Protein AF-A0A0M3J756-F1 (afdb_monomer_lite)

Sequence (234 aa):
MSAGSSSTLSCSVQGVFSEAFQLAEAEQKMNVYAEAIDDEGTVEQFSQLAEFYSSIKNYSSAGKYHYRAKHYRKALDLLLLNGEDSEAIKTAIECVAEARDADLCKQLTDFLMGETDGIPKKNLANSFKFQDAKYLFRFYVAMQMNQEAAKTAIIIAREEQNRGSYRMAHHLLFEMHQELVHKQIKVPYEMQNNLMLLHSYLIVKVINLIHSHNHRSFLIRSLHKQIQILLKQF

InterPro domains:
  IPR040379 WD repeat-containing protein 19/dyf-2 [PTHR14920] (14-217)

Organism: Anisakis simplex (NCBI:txid6269)

pLDDT: mean 78.22, std 15.59, range [35.0, 92.69]

Foldseek 3Di:
DDDPPPPVVVVVVVVVLVVVCVVCVVVVNVVVVCVVCPLVDDLVSLQVQLVVCVVVVVLLSNLLSCLSNLVLVSSLVSLCVVVVDPSSLVSNLVSCLVVVDPVSLVVNVCSLCQVPDVDRVVVVPDPNPLSSLVSQLVSCVSNLVQVSNLVSLLVSLVVCVVVVNLVVSLVSLVVSVVSCVVSVRDHDPVSLVSNLVSVVVVLVVVLVVDPDPVVNVVSVVVNVVVVVVSVVVD

Structure (mmCIF, N/CA/C/O backbone):
data_AF-A0A0M3J756-F1
#
_entry.id   AF-A0A0M3J756-F1
#
loop_
_atom_site.group_PDB
_atom_site.id
_atom_site.type_symbol
_atom_site.label_atom_id
_atom_site.label_alt_id
_atom_site.label_comp_id
_atom_site.label_asym_id
_atom_site.label_entity_id
_atom_site.label_seq_id
_atom_site.pdbx_PDB_ins_code
_atom_site.Cartn_x
_atom_site.Cartn_y
_atom_site.Cartn_z
_atom_site.occupancy
_atom_site.B_iso_or_equiv
_atom_site.auth_seq_id
_atom_site.auth_comp_id
_atom_site.auth_asym_id
_atom_site.auth_atom_id
_atom_site.pdbx_PDB_model_num
ATOM 1 N N . MET A 1 1 ? -20.950 -26.236 41.228 1.00 42.28 1 MET A N 1
ATOM 2 C CA . MET A 1 1 ? -20.941 -24.808 41.612 1.00 42.28 1 MET A CA 1
ATOM 3 C C . MET A 1 1 ? -19.569 -24.230 41.291 1.00 42.28 1 MET A C 1
ATOM 5 O O . MET A 1 1 ? -18.660 -24.494 42.056 1.00 42.28 1 MET A O 1
ATOM 9 N N . SER A 1 2 ? -19.411 -23.530 40.162 1.00 43.09 2 SER A N 1
ATOM 10 C CA . SER A 1 2 ? -18.450 -22.419 39.957 1.00 43.09 2 SER A CA 1
ATOM 11 C C . SER A 1 2 ? -18.444 -22.012 38.474 1.00 43.09 2 SER A C 1
ATOM 13 O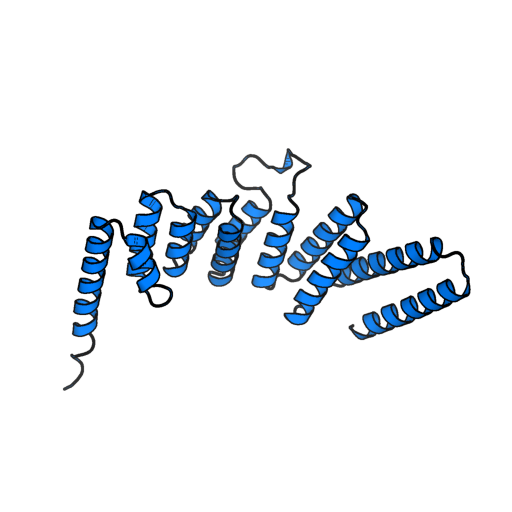 O . SER A 1 2 ? -17.565 -22.386 37.704 1.00 43.09 2 SER A O 1
ATOM 15 N N . ALA A 1 3 ? -19.466 -21.275 38.054 1.00 41.69 3 ALA A N 1
ATOM 16 C CA . ALA A 1 3 ? -19.504 -20.601 36.756 1.00 41.69 3 ALA A CA 1
ATOM 17 C C . ALA A 1 3 ? -20.274 -19.289 36.950 1.00 41.69 3 ALA A C 1
ATOM 19 O O . ALA A 1 3 ? -21.440 -19.186 36.592 1.00 41.69 3 ALA A O 1
ATOM 20 N N . GLY A 1 4 ? -19.668 -18.335 37.663 1.00 42.12 4 GLY A N 1
ATOM 21 C CA . GLY A 1 4 ? -20.353 -17.094 38.049 1.00 42.12 4 GLY A CA 1
ATOM 22 C C . GLY A 1 4 ? -19.458 -15.882 38.315 1.00 42.12 4 GLY A C 1
ATOM 23 O O . GLY A 1 4 ? -19.978 -14.839 38.683 1.00 42.12 4 GLY A O 1
ATOM 24 N N . SER A 1 5 ? -18.136 -15.984 38.141 1.00 44.94 5 SER A N 1
ATOM 25 C CA . SER A 1 5 ? -17.189 -14.904 38.470 1.00 44.94 5 SER A CA 1
ATOM 26 C C . SER A 1 5 ? -16.587 -14.180 37.258 1.00 44.94 5 SER A C 1
ATOM 28 O O . SER A 1 5 ? -15.992 -13.123 37.430 1.00 44.94 5 SER A O 1
ATOM 30 N N . SER A 1 6 ? -16.744 -14.696 36.035 1.00 44.91 6 SER A N 1
ATOM 31 C CA . SER A 1 6 ? -16.135 -14.089 34.837 1.00 44.91 6 SER A CA 1
ATOM 32 C C . SER A 1 6 ? -17.015 -13.032 34.158 1.00 44.91 6 SER A C 1
ATOM 34 O O . SER A 1 6 ? -16.495 -12.138 33.501 1.00 44.91 6 SER A O 1
ATOM 36 N N . SER A 1 7 ? -18.338 -13.089 34.324 1.00 44.94 7 SER A N 1
ATOM 37 C CA . SER A 1 7 ? -19.273 -12.156 33.678 1.00 44.94 7 SER A CA 1
ATOM 38 C C . SER A 1 7 ? -19.408 -10.821 34.420 1.00 44.94 7 SER A C 1
ATOM 40 O O . SER A 1 7 ? -19.564 -9.783 33.781 1.00 44.94 7 SER A O 1
ATOM 42 N N . THR A 1 8 ? -19.280 -10.807 35.748 1.00 43.47 8 THR A N 1
ATOM 43 C CA . THR A 1 8 ? -19.432 -9.589 36.567 1.00 43.47 8 THR A CA 1
ATOM 44 C C . THR A 1 8 ? -18.240 -8.635 36.470 1.00 43.47 8 THR A C 1
ATOM 46 O O . THR A 1 8 ? -18.436 -7.427 36.531 1.00 43.47 8 THR A O 1
ATOM 49 N N . LEU A 1 9 ? -17.023 -9.144 36.244 1.00 43.88 9 LEU A N 1
ATOM 50 C CA . LEU A 1 9 ? -15.826 -8.312 36.049 1.00 43.88 9 LEU A CA 1
ATOM 51 C C . LEU A 1 9 ? -15.848 -7.541 34.719 1.00 43.88 9 LEU A C 1
ATOM 53 O O . LEU A 1 9 ? -15.378 -6.409 34.671 1.00 43.88 9 LEU A O 1
ATOM 57 N N . SER A 1 10 ? -16.435 -8.110 33.660 1.00 47.69 10 SER A N 1
ATOM 58 C CA . SER A 1 10 ? -16.510 -7.447 32.347 1.00 47.69 10 SER A CA 1
ATOM 59 C C . SER A 1 10 ? -17.385 -6.183 32.358 1.00 47.69 10 SER A C 1
ATOM 61 O O . SER A 1 10 ? -17.015 -5.175 31.762 1.00 47.69 10 SER A O 1
ATOM 63 N N . CYS A 1 11 ? -18.487 -6.201 33.116 1.00 47.09 11 CYS A N 1
ATOM 64 C CA . CYS A 1 11 ? -19.433 -5.086 33.204 1.00 47.09 11 CYS A CA 1
ATOM 65 C C . CYS A 1 11 ? -18.864 -3.904 34.013 1.00 47.09 11 CYS A C 1
ATOM 67 O O . CYS A 1 11 ? -19.004 -2.749 33.614 1.00 47.09 11 CYS A O 1
ATOM 69 N N . SER A 1 12 ? -18.146 -4.180 35.110 1.00 50.66 12 SER A N 1
ATOM 70 C CA . SER A 1 12 ? -17.495 -3.137 35.920 1.00 50.66 12 SER A CA 1
ATOM 71 C C . SER A 1 12 ? -16.393 -2.414 35.147 1.00 50.66 12 SER A C 1
ATOM 73 O O . SER A 1 12 ? -16.225 -1.207 35.277 1.00 50.66 12 SER A O 1
ATOM 75 N N . VAL A 1 13 ? -15.647 -3.153 34.327 1.00 56.91 13 VAL A N 1
ATOM 76 C CA . VAL A 1 13 ? -14.524 -2.623 33.552 1.00 56.91 13 VAL A CA 1
ATOM 77 C C . VAL A 1 13 ? -15.014 -1.771 32.369 1.00 56.91 13 VAL A C 1
ATOM 79 O O . VAL A 1 13 ? -14.474 -0.692 32.143 1.00 56.91 13 VAL A O 1
ATOM 82 N N . GLN A 1 14 ? -16.096 -2.167 31.684 1.00 54.25 14 GLN A N 1
ATOM 83 C CA . GLN A 1 14 ? -16.723 -1.347 30.631 1.00 54.25 14 GLN A CA 1
ATOM 84 C C . GLN A 1 14 ? -17.225 0.015 31.148 1.00 54.25 14 GLN A C 1
ATOM 86 O O . GLN A 1 14 ? -17.052 1.029 30.472 1.00 54.25 14 GLN A O 1
ATOM 91 N N . GLY A 1 15 ? -17.790 0.062 32.361 1.00 60.72 15 GLY A N 1
ATOM 92 C CA . GLY A 1 15 ? -18.245 1.312 32.982 1.00 60.72 15 GLY A CA 1
ATOM 93 C C . GLY A 1 15 ? -17.108 2.300 33.270 1.00 60.72 15 GLY A C 1
ATOM 94 O O . GLY A 1 15 ? -17.222 3.479 32.941 1.00 60.72 15 GLY A O 1
ATOM 95 N N . VAL A 1 16 ? -15.980 1.811 33.800 1.00 65.62 16 VAL A N 1
ATOM 96 C CA . VAL A 1 16 ? -14.801 2.641 34.124 1.00 65.62 16 VAL A CA 1
ATOM 97 C C . VAL A 1 16 ? -14.198 3.274 32.868 1.00 65.62 16 VAL A C 1
ATOM 99 O O . VAL A 1 16 ? -13.752 4.420 32.892 1.00 65.62 16 VAL A O 1
ATOM 102 N N . PHE A 1 17 ? -14.215 2.561 31.742 1.00 69.38 17 PHE A N 1
ATOM 103 C CA . PHE A 1 17 ? -13.692 3.091 30.486 1.00 69.38 17 PHE A CA 1
ATOM 104 C C . PHE A 1 17 ? -14.561 4.187 29.875 1.00 69.38 17 PHE A C 1
ATOM 106 O O . PHE A 1 17 ? -14.017 5.145 29.325 1.00 69.38 17 PHE A O 1
ATOM 113 N N . SER A 1 18 ? -15.885 4.069 30.004 1.00 71.81 18 SER A N 1
ATOM 114 C CA . SER A 1 18 ? -16.812 5.120 29.578 1.00 71.81 18 SER A CA 1
ATOM 115 C C . SER A 1 18 ? -16.670 6.381 30.436 1.00 71.81 18 SER A C 1
ATOM 117 O O . SER A 1 18 ? -16.792 7.488 29.917 1.00 71.81 18 SER A O 1
ATOM 119 N N . GLU A 1 19 ? -16.395 6.231 31.733 1.00 77.81 19 GLU A N 1
ATOM 120 C CA . GLU A 1 19 ? -16.151 7.355 32.645 1.00 77.81 19 GLU A CA 1
ATOM 121 C C . GLU A 1 19 ? -14.804 8.038 32.351 1.00 77.81 19 GLU A C 1
ATOM 123 O O . GLU A 1 19 ? -14.726 9.264 32.276 1.00 77.81 19 GLU A O 1
ATOM 128 N N . ALA A 1 20 ? -13.757 7.252 32.074 1.00 79.38 20 ALA A N 1
ATOM 129 C CA . ALA A 1 20 ? -12.451 7.767 31.665 1.00 79.38 20 ALA A CA 1
ATOM 130 C C . ALA A 1 20 ? -12.509 8.550 30.340 1.00 79.38 20 ALA A C 1
ATOM 132 O O . ALA A 1 20 ? -11.843 9.578 30.210 1.00 79.38 20 ALA A O 1
ATOM 133 N N . PHE A 1 21 ? -13.332 8.109 29.382 1.00 82.06 21 PHE A N 1
ATOM 134 C CA . PHE A 1 21 ? -13.566 8.835 28.131 1.00 82.06 21 PHE A CA 1
ATOM 135 C C . PHE A 1 21 ? -14.235 10.196 28.378 1.00 82.06 21 PHE A C 1
ATOM 137 O O . PHE A 1 21 ? -13.741 11.218 27.906 1.00 82.06 21 PHE A O 1
ATOM 144 N N . GLN A 1 22 ? -15.319 10.229 29.163 1.00 83.06 22 GLN A N 1
ATOM 145 C CA . GLN A 1 22 ? -16.033 11.472 29.490 1.00 83.06 22 GLN A CA 1
ATOM 146 C C . GLN A 1 22 ? -15.135 12.468 30.230 1.00 83.06 22 GLN A C 1
ATOM 148 O O . GLN A 1 22 ? -15.163 13.667 29.949 1.00 83.06 22 GLN A O 1
ATOM 153 N N . LEU A 1 23 ? -14.299 11.972 31.146 1.00 84.38 23 LEU A N 1
ATOM 154 C CA . LEU A 1 23 ? -13.323 12.797 31.849 1.00 84.38 23 LEU A CA 1
ATOM 155 C C . LEU A 1 23 ? -12.272 13.372 30.886 1.00 84.38 23 LEU A C 1
ATOM 157 O O . LEU A 1 23 ? -11.948 14.556 30.964 1.00 84.38 23 LEU A O 1
ATOM 161 N N . ALA A 1 24 ? -11.759 12.560 29.958 1.00 84.25 24 ALA A N 1
ATOM 162 C CA . ALA A 1 24 ? -10.791 13.005 28.957 1.00 84.25 24 ALA A CA 1
ATOM 163 C C . ALA A 1 24 ? -11.385 14.019 27.966 1.00 84.25 24 ALA A C 1
ATOM 165 O O . ALA A 1 24 ? -10.684 14.946 27.551 1.00 84.25 24 ALA A O 1
ATOM 166 N N . GLU A 1 25 ? -12.661 13.869 27.607 1.00 84.50 25 GLU A N 1
ATOM 167 C CA . GLU A 1 25 ? -13.404 14.819 26.777 1.00 84.50 25 GLU A CA 1
ATOM 168 C C . GLU A 1 25 ? -13.597 16.160 27.496 1.00 84.50 25 GLU A C 1
ATOM 170 O O . GLU A 1 25 ? -13.255 17.206 26.940 1.00 84.50 25 GLU A O 1
ATOM 175 N N . ALA A 1 26 ? -14.057 16.134 28.752 1.00 84.12 26 ALA A N 1
ATOM 176 C CA . ALA A 1 26 ? -14.249 17.332 29.570 1.00 84.12 26 ALA A CA 1
ATOM 177 C C . ALA A 1 26 ? -12.943 18.120 29.779 1.00 84.12 26 ALA A C 1
ATOM 179 O O . ALA A 1 26 ? -12.936 19.349 29.734 1.00 84.12 26 ALA A O 1
ATOM 180 N N . GLU A 1 27 ? -11.828 17.411 29.955 1.00 86.00 27 GLU A N 1
ATOM 181 C CA . GLU A 1 27 ? -10.497 17.992 30.154 1.00 86.00 27 GLU A CA 1
ATOM 182 C C . GLU A 1 27 ? -9.768 18.341 28.842 1.00 86.00 27 GLU A C 1
ATOM 184 O O . GLU A 1 27 ? -8.641 18.836 28.887 1.00 86.00 27 GLU A O 1
ATOM 189 N N . GLN A 1 28 ? -10.364 18.063 27.673 1.00 81.06 28 GLN A N 1
ATOM 190 C CA . GLN A 1 28 ? -9.735 18.194 26.347 1.00 81.06 28 GLN A CA 1
ATOM 191 C C . GLN A 1 28 ? -8.409 17.418 26.197 1.00 81.06 28 GLN A C 1
ATOM 193 O O . GLN A 1 28 ? -7.543 17.769 25.393 1.00 81.06 28 GLN A O 1
ATOM 198 N N . LYS A 1 29 ? -8.245 16.322 26.945 1.00 85.50 29 LYS A N 1
ATOM 199 C CA . LYS A 1 29 ? -7.040 15.471 26.969 1.00 85.50 29 LYS A CA 1
ATOM 200 C C . LYS A 1 29 ? -7.247 14.150 26.228 1.00 85.50 29 LYS A C 1
ATOM 202 O O . LYS A 1 29 ? -6.626 13.144 26.562 1.00 85.50 29 LYS A O 1
ATOM 207 N N . MET A 1 30 ? -8.076 14.150 25.182 1.00 84.38 30 MET A N 1
ATOM 208 C CA . MET A 1 30 ? -8.390 12.929 24.432 1.00 84.38 30 MET A CA 1
ATOM 209 C C . MET A 1 30 ? -7.155 12.273 23.797 1.00 84.38 30 MET A C 1
ATOM 211 O O . MET A 1 30 ? -7.092 11.056 23.690 1.00 84.38 30 MET A O 1
ATOM 215 N N . ASN A 1 31 ? -6.129 13.054 23.448 1.00 82.50 31 ASN A N 1
ATOM 216 C CA . ASN A 1 31 ? -4.873 12.502 22.931 1.00 82.50 31 ASN A CA 1
ATOM 217 C C . ASN A 1 31 ? -4.145 11.627 23.967 1.00 82.50 31 ASN A C 1
ATOM 219 O O . ASN A 1 31 ? -3.594 10.598 23.601 1.00 82.50 31 ASN A O 1
ATOM 223 N N . VAL A 1 32 ? -4.186 12.003 25.251 1.00 84.69 32 VAL A N 1
ATOM 224 C CA . VAL A 1 32 ? -3.578 11.221 26.344 1.00 84.69 32 VAL A CA 1
ATOM 225 C C . VAL A 1 32 ? -4.370 9.939 26.580 1.00 84.69 32 VAL A C 1
ATOM 227 O O . VAL A 1 32 ? -3.793 8.888 26.824 1.00 84.69 32 VAL A O 1
ATOM 230 N N . TYR A 1 33 ? -5.698 10.012 26.472 1.00 84.31 33 TYR A N 1
ATOM 231 C CA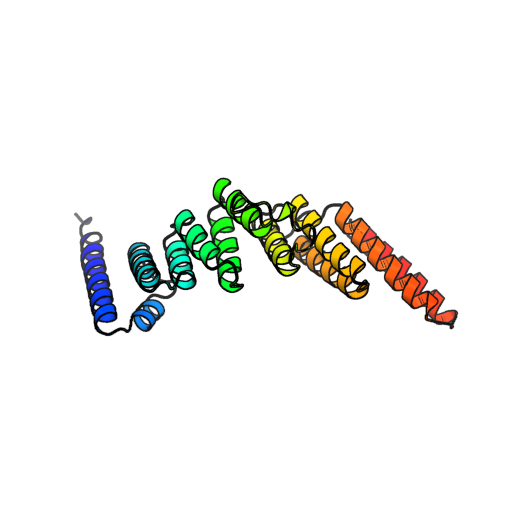 . TYR A 1 33 ? -6.559 8.834 26.557 1.00 84.31 33 TYR A CA 1
ATOM 232 C C . TYR A 1 33 ? -6.305 7.861 25.397 1.00 84.31 33 TYR A C 1
ATOM 234 O O . TYR A 1 33 ? -6.150 6.664 25.616 1.00 84.31 33 TYR A O 1
ATOM 242 N N . ALA A 1 34 ? -6.188 8.380 24.176 1.00 84.88 34 ALA A N 1
ATOM 243 C CA . ALA A 1 34 ? -5.828 7.600 23.001 1.00 84.88 34 ALA A CA 1
ATOM 244 C C . ALA A 1 34 ? -4.448 6.927 23.131 1.00 84.88 34 ALA A C 1
ATOM 246 O O . ALA A 1 34 ? -4.312 5.757 22.786 1.00 84.88 34 ALA A O 1
ATOM 247 N N . GLU A 1 35 ? -3.449 7.637 23.661 1.00 84.56 35 GLU A N 1
ATOM 248 C CA . GLU A 1 35 ? -2.110 7.092 23.929 1.00 84.56 35 GLU A CA 1
ATOM 249 C C . GLU A 1 35 ? -2.117 6.051 25.059 1.00 84.56 35 GLU A C 1
ATOM 251 O O . GLU A 1 35 ? -1.380 5.077 24.997 1.00 84.56 35 GLU A O 1
ATOM 256 N N . ALA A 1 36 ? -2.970 6.215 26.073 1.00 84.62 36 ALA A N 1
ATOM 257 C CA . ALA A 1 36 ? -3.105 5.241 27.154 1.00 84.62 36 ALA A CA 1
ATOM 258 C C . ALA A 1 36 ? -3.770 3.932 26.699 1.00 84.62 36 ALA A C 1
ATOM 260 O O . ALA A 1 36 ? -3.508 2.879 27.276 1.00 84.62 36 ALA A O 1
ATOM 261 N N . ILE A 1 37 ? -4.648 4.005 25.697 1.00 83.19 37 ILE A N 1
ATOM 262 C CA . ILE A 1 37 ? -5.289 2.836 25.090 1.00 83.19 37 ILE A CA 1
ATOM 263 C C . ILE A 1 37 ? -4.342 2.130 24.114 1.00 83.19 37 ILE A C 1
ATOM 265 O O . ILE A 1 37 ? -4.311 0.900 24.080 1.00 83.19 37 ILE A O 1
ATOM 269 N N . ASP A 1 38 ? -3.614 2.911 23.313 1.00 80.38 38 ASP A N 1
ATOM 270 C CA . ASP A 1 38 ? -2.695 2.459 22.265 1.00 80.38 38 ASP A CA 1
ATOM 271 C C . ASP A 1 38 ? -3.241 1.258 21.456 1.00 80.38 38 ASP A C 1
ATOM 273 O O . ASP A 1 38 ? -4.305 1.355 20.831 1.00 80.38 38 ASP A O 1
ATOM 277 N N . ASP A 1 39 ? -2.545 0.117 21.482 1.00 75.25 39 ASP A N 1
ATOM 278 C CA . ASP A 1 39 ? -2.916 -1.117 20.781 1.00 75.25 39 ASP A CA 1
ATOM 279 C C . ASP A 1 39 ? -3.743 -2.102 21.645 1.00 75.25 39 ASP A C 1
ATOM 281 O O . ASP A 1 39 ? -4.247 -3.094 21.116 1.00 75.25 39 ASP A O 1
ATOM 285 N N . GLU A 1 40 ? -3.934 -1.843 22.946 1.00 79.56 40 GLU A N 1
ATOM 286 C CA . GLU A 1 40 ? -4.617 -2.756 23.891 1.00 79.56 40 GLU A CA 1
ATOM 287 C C . GLU A 1 40 ? -6.112 -2.445 24.100 1.00 79.56 40 GLU A C 1
ATOM 289 O O . GLU A 1 40 ? -6.800 -3.102 24.887 1.00 79.56 40 GLU A O 1
ATOM 294 N N . GLY A 1 41 ? -6.639 -1.455 23.380 1.00 79.38 41 GLY A N 1
ATOM 295 C CA . GLY A 1 41 ? -8.031 -1.028 23.484 1.00 79.38 41 GLY A CA 1
ATOM 296 C C . GLY A 1 41 ? -9.083 -2.056 23.084 1.00 79.38 41 GLY A C 1
ATOM 297 O O . GLY A 1 41 ? -8.869 -2.957 22.269 1.00 79.38 41 GLY A O 1
ATOM 298 N N . THR A 1 42 ? -10.291 -1.871 23.615 1.00 86.31 42 THR A N 1
ATOM 299 C CA . THR A 1 42 ? -11.479 -2.602 23.172 1.00 86.31 42 THR A CA 1
ATOM 300 C C . THR A 1 42 ? -12.056 -1.994 21.892 1.00 86.31 42 THR A C 1
ATOM 302 O O . THR A 1 42 ? -11.917 -0.805 21.603 1.00 86.31 42 THR A O 1
ATOM 305 N N . VAL A 1 43 ? -12.782 -2.810 21.124 1.00 87.75 43 VAL A N 1
ATOM 306 C CA . VAL A 1 43 ? -13.472 -2.373 19.893 1.00 87.75 43 VAL A CA 1
ATOM 307 C C . VAL A 1 43 ? -14.432 -1.202 20.155 1.00 87.75 43 VAL A C 1
ATOM 309 O O . VAL A 1 43 ? -14.572 -0.305 19.320 1.00 87.75 43 VAL A O 1
ATOM 312 N N . GLU A 1 44 ? -15.075 -1.189 21.323 1.00 86.31 44 GLU A N 1
ATOM 313 C CA . GLU A 1 44 ? -15.996 -0.131 21.748 1.00 86.31 44 GLU A CA 1
ATOM 314 C C . GLU A 1 44 ? -15.252 1.183 22.019 1.00 86.31 44 GLU A C 1
ATOM 316 O O . GLU A 1 44 ? -15.660 2.225 21.508 1.00 86.31 44 GLU A O 1
ATOM 321 N N . GLN A 1 45 ? -14.120 1.134 22.730 1.00 86.69 45 GLN A N 1
ATOM 322 C CA . GLN A 1 45 ? -13.274 2.307 22.982 1.00 86.69 45 GLN A CA 1
ATOM 323 C C . GLN A 1 45 ? -12.741 2.912 21.683 1.00 86.69 45 GLN A C 1
ATOM 325 O O . GLN A 1 45 ? -12.802 4.125 21.483 1.00 86.69 45 GLN A O 1
ATOM 330 N N . PHE A 1 46 ? -12.265 2.069 20.763 1.00 89.81 46 PHE A N 1
ATOM 331 C CA . PHE A 1 46 ? -11.819 2.532 19.453 1.00 89.81 46 PHE A CA 1
ATOM 332 C C . PHE A 1 46 ? -12.959 3.155 18.646 1.00 89.81 46 PHE A C 1
ATOM 334 O O . PHE A 1 46 ? -12.744 4.147 17.955 1.00 89.81 46 PHE A O 1
ATOM 341 N N . SER A 1 47 ? -14.179 2.626 18.758 1.00 89.38 47 SER A N 1
ATOM 342 C CA . SER A 1 47 ? -15.345 3.212 18.090 1.00 89.38 47 SER A CA 1
ATOM 343 C C . SER A 1 47 ? -15.696 4.590 18.662 1.00 89.38 47 SER A C 1
ATOM 345 O O . SER A 1 47 ? -15.916 5.517 17.887 1.00 89.38 47 SER A O 1
ATOM 347 N N . GLN A 1 48 ? -15.661 4.757 19.989 1.00 88.62 48 GLN A N 1
ATOM 348 C CA . GLN A 1 48 ? -15.889 6.052 20.648 1.00 88.62 48 GLN A CA 1
ATOM 349 C C . GLN A 1 48 ? -14.824 7.088 20.265 1.00 88.62 48 GLN A C 1
ATOM 351 O O . GLN A 1 48 ? -15.149 8.221 19.906 1.00 88.62 48 GLN A O 1
ATOM 356 N N . LEU A 1 49 ? -13.547 6.689 20.265 1.00 89.06 49 LEU A N 1
ATOM 357 C CA . LEU A 1 49 ? -12.445 7.531 19.794 1.00 89.06 49 LEU A CA 1
ATOM 358 C C . LEU A 1 49 ? -12.629 7.943 18.332 1.00 89.06 49 LEU A C 1
ATOM 360 O O . LEU A 1 49 ? -12.413 9.102 17.980 1.00 89.06 49 LEU A O 1
ATOM 364 N N . ALA A 1 50 ? -13.043 7.010 17.477 1.00 89.81 50 ALA A N 1
ATOM 365 C CA . ALA A 1 50 ? -13.257 7.291 16.067 1.00 89.81 50 ALA A CA 1
ATOM 366 C C . ALA A 1 50 ? -14.390 8.308 15.842 1.00 89.81 50 ALA A C 1
ATOM 368 O O . ALA A 1 50 ? -14.218 9.252 15.069 1.00 89.81 50 ALA A O 1
ATOM 369 N N . GLU A 1 51 ? -15.508 8.173 16.562 1.00 90.06 51 GLU A N 1
ATOM 370 C CA . GLU A 1 51 ? -16.628 9.122 16.518 1.00 90.06 51 GLU A CA 1
ATOM 371 C C . GLU A 1 51 ? -16.222 10.515 17.018 1.00 90.06 51 GLU A C 1
ATOM 373 O O . GLU A 1 51 ? -16.551 11.523 16.385 1.00 90.06 51 GLU A O 1
ATOM 378 N N . PHE A 1 52 ? -15.429 10.583 18.088 1.00 90.00 52 PHE A N 1
ATOM 379 C CA . PHE A 1 52 ? -14.877 11.839 18.594 1.00 90.00 52 PHE A CA 1
ATOM 380 C C . PHE A 1 52 ? -13.955 12.524 17.579 1.00 90.00 52 PHE A C 1
ATOM 382 O O . PHE A 1 52 ? -14.139 13.697 17.258 1.00 90.00 52 PHE A O 1
ATOM 389 N N . TYR A 1 53 ? -12.983 11.807 17.007 1.00 89.12 53 TYR A N 1
ATOM 390 C CA . TYR A 1 53 ? -12.103 12.402 15.997 1.00 89.12 53 TYR A CA 1
ATOM 391 C C . TYR A 1 53 ? -12.867 12.788 14.723 1.00 89.12 53 TYR A C 1
ATOM 393 O O . TYR A 1 53 ? -12.520 13.785 14.083 1.00 89.12 53 TYR A O 1
ATOM 401 N N . SER A 1 54 ? -13.945 12.071 14.393 1.00 88.25 54 SER A N 1
ATOM 402 C CA . SER A 1 54 ? -14.849 12.447 13.306 1.00 88.25 54 SER A CA 1
ATOM 403 C C . SER A 1 54 ? -15.598 13.753 13.599 1.00 88.25 54 SER A C 1
ATOM 405 O O . SER A 1 54 ? -15.780 14.552 12.680 1.00 88.25 54 SER A O 1
ATOM 407 N N . SER A 1 55 ? -16.006 14.017 14.848 1.00 88.44 55 SER A N 1
ATOM 408 C CA . SER A 1 55 ? -16.705 15.260 15.223 1.00 88.44 55 SER A CA 1
ATOM 409 C C . SER A 1 55 ? -15.797 16.494 15.113 1.00 88.44 55 SER A C 1
ATOM 411 O O . SER A 1 55 ? -16.231 17.561 14.677 1.00 88.44 55 SER A O 1
ATOM 413 N N . ILE A 1 56 ? -14.502 16.316 15.391 1.00 88.12 56 ILE A N 1
ATOM 414 C CA . ILE A 1 56 ? -13.457 17.347 15.268 1.00 88.12 56 ILE A CA 1
ATOM 415 C C . ILE A 1 56 ? -12.956 17.482 13.814 1.00 88.12 56 ILE A C 1
ATOM 417 O O . ILE A 1 56 ? -12.119 18.330 13.511 1.00 88.12 56 ILE A O 1
ATOM 421 N N . LYS A 1 57 ? -13.504 16.691 12.877 1.00 85.81 57 LYS A N 1
ATOM 422 C CA . LYS A 1 57 ? -13.101 16.629 11.458 1.00 85.81 57 LYS A CA 1
ATOM 423 C C . LYS A 1 57 ? -11.650 16.187 11.247 1.00 85.81 57 LYS A C 1
ATOM 425 O O . LYS A 1 57 ? -11.038 16.506 10.229 1.00 85.81 57 LYS A O 1
ATOM 430 N N . ASN A 1 58 ? -11.095 15.430 12.189 1.00 87.62 58 ASN A N 1
ATOM 431 C CA . ASN A 1 58 ? -9.811 14.767 12.009 1.00 87.62 58 ASN A CA 1
ATOM 432 C C . ASN A 1 58 ? -10.034 13.378 11.389 1.00 87.62 58 ASN A C 1
ATOM 434 O O . ASN A 1 58 ? -10.057 12.361 12.086 1.00 87.62 58 ASN A O 1
ATOM 438 N N . TYR A 1 59 ? -10.222 13.346 10.067 1.00 87.88 59 TYR A N 1
ATOM 439 C CA . TYR A 1 59 ? -10.582 12.117 9.353 1.00 87.88 59 TYR A CA 1
ATOM 440 C C . TYR A 1 59 ? -9.457 11.071 9.323 1.00 87.88 59 TYR A C 1
ATOM 442 O O . TYR A 1 59 ? -9.753 9.879 9.371 1.00 87.88 59 TYR A O 1
ATOM 450 N N . SER A 1 60 ? -8.182 11.483 9.339 1.00 86.50 60 SER A N 1
ATOM 451 C CA . SER A 1 60 ? -7.042 10.551 9.379 1.00 86.50 60 SER A CA 1
ATOM 452 C C . SER A 1 60 ? -7.042 9.735 10.676 1.00 86.50 60 SER A C 1
ATOM 454 O O . SER A 1 60 ? -6.994 8.503 10.641 1.00 86.50 60 SER A O 1
ATOM 456 N N . SER A 1 61 ? -7.173 10.405 11.828 1.00 88.75 61 SER A N 1
ATOM 457 C CA . SER A 1 61 ? -7.267 9.720 13.123 1.00 88.75 61 SER A CA 1
ATOM 458 C C . SER A 1 61 ? -8.558 8.911 13.244 1.00 88.75 61 SER A C 1
ATOM 460 O O . SER A 1 61 ? -8.514 7.764 13.686 1.00 88.75 61 SER A O 1
ATOM 462 N N . ALA A 1 62 ? -9.697 9.460 12.808 1.00 90.44 62 ALA A N 1
ATOM 463 C CA . ALA A 1 62 ? -10.977 8.751 12.839 1.00 90.44 62 ALA A CA 1
ATOM 464 C C . ALA A 1 62 ? -10.929 7.446 12.026 1.00 90.44 62 ALA A C 1
ATOM 466 O O . ALA A 1 62 ? -11.337 6.391 12.512 1.00 90.44 62 ALA A O 1
ATOM 467 N N . GLY A 1 63 ? -10.359 7.494 10.819 1.00 90.38 63 GLY A N 1
ATOM 468 C CA . GLY A 1 63 ? -10.147 6.328 9.968 1.00 90.38 63 GLY A CA 1
ATOM 469 C C . GLY A 1 63 ? -9.248 5.272 10.617 1.00 90.38 63 GLY A C 1
ATOM 470 O O . GLY A 1 63 ? -9.598 4.091 10.618 1.00 90.38 63 GLY A O 1
ATOM 471 N N . LYS A 1 64 ? -8.141 5.688 11.253 1.00 90.56 64 LYS A N 1
ATOM 472 C CA . LYS A 1 64 ? -7.241 4.789 11.998 1.00 90.56 64 LYS A CA 1
ATOM 473 C C . LYS A 1 64 ? -7.971 4.059 13.131 1.00 90.56 64 LYS A C 1
ATOM 475 O O . LYS A 1 64 ? -7.850 2.840 13.244 1.00 90.56 64 LYS A O 1
ATOM 480 N N . TYR A 1 65 ? -8.752 4.763 13.951 1.00 91.31 65 TYR A N 1
ATOM 481 C CA . TYR A 1 65 ? -9.485 4.124 15.050 1.00 91.31 65 TYR A CA 1
ATOM 482 C C . TYR A 1 65 ? -10.654 3.261 14.559 1.00 91.31 65 TYR A C 1
ATOM 484 O O . TYR A 1 65 ? -10.875 2.181 15.103 1.00 91.31 65 TYR A O 1
ATOM 492 N N . HIS A 1 66 ? -11.342 3.643 13.477 1.00 92.69 66 HIS A N 1
ATOM 493 C CA . HIS A 1 66 ? -12.328 2.762 12.844 1.00 92.69 66 HIS A CA 1
ATOM 494 C C . HIS A 1 66 ? -11.700 1.482 12.285 1.00 92.69 66 HIS A C 1
ATOM 496 O O . HIS A 1 66 ? -12.316 0.419 12.382 1.00 92.69 66 HIS A O 1
ATOM 502 N N . TYR A 1 67 ? -10.480 1.558 11.743 1.00 92.06 67 TYR A N 1
ATOM 503 C CA . TYR A 1 67 ? -9.725 0.380 11.319 1.00 92.06 67 TYR A CA 1
ATOM 504 C C . TYR A 1 67 ? -9.432 -0.541 12.513 1.00 92.06 67 TYR A C 1
ATOM 506 O O . TYR A 1 67 ? -9.726 -1.734 12.448 1.00 92.06 67 TYR A O 1
ATOM 514 N N . ARG A 1 68 ? -8.984 0.010 13.649 1.00 89.75 68 ARG A N 1
ATOM 515 C CA . ARG A 1 68 ? -8.765 -0.762 14.889 1.00 89.75 68 ARG A CA 1
ATOM 516 C C . ARG A 1 68 ? -10.043 -1.343 15.488 1.00 89.75 68 ARG A C 1
ATOM 518 O O . ARG A 1 68 ? -10.026 -2.449 16.021 1.00 89.75 68 ARG A O 1
ATOM 525 N N . ALA A 1 69 ? -11.170 -0.664 15.309 1.00 90.31 69 ALA A N 1
ATOM 526 C CA . ALA A 1 69 ? -12.493 -1.184 15.637 1.00 90.31 69 ALA A CA 1
ATOM 527 C C . ALA A 1 69 ? -13.020 -2.237 14.632 1.00 90.31 69 ALA A C 1
ATOM 529 O O . ALA A 1 69 ? -14.155 -2.687 14.768 1.00 90.31 69 ALA A O 1
ATOM 530 N N . LYS A 1 70 ? -12.238 -2.631 13.612 1.00 89.56 70 LYS A N 1
ATOM 531 C CA . LYS A 1 70 ? -12.631 -3.555 12.525 1.00 89.56 70 LYS A CA 1
ATOM 532 C C . LYS A 1 70 ? -13.819 -3.078 11.684 1.00 89.56 70 LYS A C 1
ATOM 534 O O . LYS A 1 70 ? -14.460 -3.855 10.977 1.00 89.56 70 LYS A O 1
ATOM 539 N N . HIS A 1 71 ? -14.101 -1.779 11.698 1.00 91.75 71 HIS A N 1
ATOM 540 C CA . HIS A 1 71 ? -15.111 -1.149 10.856 1.00 91.75 71 HIS A CA 1
ATOM 541 C C . HIS A 1 71 ? -14.511 -0.755 9.498 1.00 91.75 71 HIS A C 1
ATOM 543 O O . HIS A 1 71 ? -14.484 0.421 9.138 1.00 91.75 71 HIS A O 1
ATOM 549 N N . TYR A 1 72 ? -14.041 -1.748 8.732 1.00 92.38 72 TYR A N 1
ATOM 550 C CA . TYR A 1 72 ? -13.213 -1.546 7.533 1.00 92.38 72 TYR A CA 1
ATOM 551 C C . TYR A 1 72 ? -13.842 -0.626 6.468 1.00 92.38 72 TYR A C 1
ATOM 553 O O . TYR A 1 72 ? -13.143 0.209 5.903 1.00 92.38 72 TYR A O 1
ATOM 561 N N . ARG A 1 73 ? -15.163 -0.707 6.238 1.00 90.75 73 ARG A N 1
ATOM 562 C CA . ARG A 1 73 ? -15.882 0.167 5.283 1.00 90.75 73 ARG A CA 1
ATOM 563 C C . ARG A 1 73 ? -15.796 1.645 5.665 1.00 90.75 73 ARG A C 1
ATOM 565 O O . ARG A 1 73 ? -15.264 2.446 4.909 1.00 90.75 73 ARG A O 1
ATOM 572 N N . LYS A 1 74 ? -16.240 1.983 6.882 1.00 90.00 74 LYS A N 1
ATOM 573 C CA . LYS A 1 74 ? -16.183 3.360 7.401 1.00 90.00 74 LYS A CA 1
ATOM 574 C C . LYS A 1 74 ? -14.745 3.864 7.511 1.00 90.00 74 LYS A C 1
ATOM 576 O O . LYS A 1 74 ? -14.483 5.029 7.233 1.00 90.00 74 LYS A O 1
ATOM 581 N N . ALA A 1 75 ? -13.824 2.988 7.919 1.00 91.50 75 ALA A N 1
ATOM 582 C CA . ALA A 1 75 ? -12.408 3.313 7.999 1.00 91.50 75 ALA A CA 1
ATOM 583 C C . ALA A 1 75 ? -11.862 3.730 6.631 1.00 91.50 75 ALA A C 1
ATOM 585 O O . ALA A 1 75 ? -11.239 4.782 6.528 1.00 91.50 75 ALA A O 1
ATOM 586 N N . LEU A 1 76 ? -12.137 2.941 5.585 1.00 89.44 76 LEU A N 1
ATOM 587 C CA . LEU A 1 76 ? -11.690 3.247 4.232 1.00 89.44 76 LEU A CA 1
ATOM 588 C C . LEU A 1 76 ? -12.278 4.574 3.738 1.00 89.44 76 LEU A C 1
ATOM 590 O O . LEU A 1 76 ? -11.516 5.425 3.295 1.00 89.44 76 LEU A O 1
ATOM 594 N N . ASP A 1 77 ? -13.586 4.793 3.884 1.00 89.00 77 ASP A N 1
ATOM 595 C CA . ASP A 1 77 ? -14.240 6.033 3.438 1.00 89.00 77 ASP A CA 1
ATOM 596 C C . ASP A 1 77 ? -13.604 7.286 4.067 1.00 89.00 77 ASP A C 1
ATOM 598 O O . ASP A 1 77 ? -13.322 8.265 3.374 1.00 89.00 77 ASP A O 1
ATOM 602 N N . LEU A 1 78 ? -13.326 7.247 5.374 1.00 88.69 78 LEU A N 1
ATOM 603 C CA . LEU A 1 78 ? -12.718 8.365 6.102 1.00 88.69 78 LEU A CA 1
ATOM 604 C C . LEU A 1 78 ? -11.241 8.575 5.745 1.00 88.69 78 LEU A C 1
ATOM 606 O O . LEU A 1 78 ? -10.800 9.718 5.629 1.00 88.69 78 LEU A O 1
ATOM 610 N N . LEU A 1 79 ? -10.483 7.493 5.543 1.00 87.50 79 LEU A N 1
ATOM 611 C CA . LEU A 1 79 ? -9.081 7.572 5.121 1.00 87.50 79 LEU A CA 1
ATOM 612 C C . LEU A 1 79 ? -8.955 8.123 3.695 1.00 87.50 79 LEU A C 1
ATOM 614 O O . LEU A 1 79 ? -8.072 8.937 3.433 1.00 87.50 79 LEU A O 1
ATOM 618 N N . LEU A 1 80 ? -9.853 7.723 2.789 1.00 85.19 80 LEU A N 1
ATOM 619 C CA . LEU A 1 80 ? -9.882 8.212 1.408 1.00 85.19 80 LEU A CA 1
ATOM 620 C C . LEU A 1 80 ? -10.369 9.664 1.301 1.00 85.19 80 LEU A C 1
ATOM 622 O O . LEU A 1 80 ? -9.980 10.365 0.367 1.00 85.19 80 LEU A O 1
ATOM 626 N N . LEU A 1 81 ? -11.156 10.147 2.271 1.00 82.69 81 LEU A N 1
ATOM 627 C CA . LEU A 1 81 ? -11.570 11.552 2.347 1.00 82.69 81 LEU A CA 1
ATOM 628 C C . LEU A 1 81 ? -10.362 12.500 2.467 1.00 82.69 81 LEU A C 1
ATOM 630 O O . LEU A 1 81 ? -10.344 13.571 1.864 1.00 82.69 81 LEU A O 1
ATOM 634 N N . ASN A 1 82 ? -9.332 12.068 3.203 1.00 70.75 82 ASN A N 1
ATOM 635 C CA . ASN A 1 82 ? -8.041 12.745 3.353 1.00 70.75 82 ASN A CA 1
ATOM 636 C C . ASN A 1 82 ? -7.000 12.224 2.344 1.00 70.75 82 ASN A C 1
ATOM 638 O O . ASN A 1 82 ? -5.815 12.112 2.653 1.00 70.75 82 ASN A O 1
ATOM 642 N N . GLY A 1 83 ? -7.445 11.916 1.124 1.00 65.81 83 GLY A N 1
ATOM 643 C CA . GLY A 1 83 ? -6.715 11.214 0.065 1.00 65.81 83 GLY A CA 1
ATOM 644 C C . GLY A 1 83 ? -5.403 11.824 -0.455 1.00 65.81 83 GLY A C 1
ATOM 645 O O . GLY A 1 83 ? -4.843 11.321 -1.426 1.00 65.81 83 GLY A O 1
ATOM 646 N N . GLU A 1 84 ? -4.905 12.898 0.154 1.00 69.44 84 GLU A N 1
ATOM 647 C CA . GLU A 1 84 ? -3.581 13.474 -0.114 1.00 69.44 84 GLU A CA 1
ATOM 648 C C . GLU A 1 84 ? -2.520 13.019 0.900 1.00 69.44 84 GLU A C 1
ATOM 650 O O . GLU A 1 84 ? -1.322 13.120 0.628 1.00 69.44 84 GLU A O 1
ATOM 655 N N . ASP A 1 85 ? -2.941 12.507 2.059 1.00 81.19 85 ASP A N 1
ATOM 656 C CA . ASP A 1 85 ? -2.039 12.094 3.127 1.00 81.19 85 ASP A CA 1
ATOM 657 C C . ASP A 1 85 ? -1.453 10.698 2.851 1.00 81.19 85 ASP A C 1
ATOM 659 O O . ASP A 1 85 ? -2.152 9.683 2.787 1.00 81.19 85 ASP A O 1
ATOM 663 N N . SER A 1 86 ? -0.126 10.653 2.716 1.00 83.44 86 SER A N 1
ATOM 664 C CA . SER A 1 86 ? 0.659 9.428 2.529 1.00 83.44 86 SER A CA 1
ATOM 665 C C . SER A 1 86 ? 0.385 8.393 3.621 1.00 83.44 86 SER A C 1
ATOM 667 O O . SER A 1 86 ? 0.289 7.200 3.327 1.00 83.44 86 SER A O 1
ATOM 669 N N . GLU A 1 87 ? 0.272 8.821 4.880 1.00 85.69 87 GLU A N 1
ATOM 670 C CA . GLU A 1 87 ? 0.069 7.890 5.994 1.00 85.69 87 GLU A CA 1
ATOM 671 C C . GLU A 1 87 ? -1.363 7.346 6.018 1.00 85.69 87 GLU A C 1
ATOM 673 O O . GLU A 1 87 ? -1.570 6.155 6.275 1.00 85.69 87 GLU A O 1
ATOM 678 N N . ALA A 1 88 ? -2.346 8.173 5.649 1.00 86.31 88 ALA A N 1
ATOM 679 C CA . ALA A 1 88 ? -3.732 7.739 5.503 1.00 86.31 88 ALA A CA 1
ATOM 680 C C . ALA A 1 88 ? -3.877 6.676 4.400 1.00 86.31 88 ALA A C 1
ATOM 682 O O . ALA A 1 88 ? -4.516 5.647 4.623 1.00 86.31 88 ALA A O 1
ATOM 683 N N . ILE A 1 89 ? -3.213 6.859 3.250 1.00 87.94 89 ILE A N 1
ATOM 684 C CA . ILE A 1 89 ? -3.227 5.883 2.145 1.00 87.94 89 ILE A CA 1
ATOM 685 C C . ILE A 1 89 ? -2.563 4.561 2.552 1.00 87.94 89 ILE A C 1
ATOM 687 O O . ILE A 1 89 ? -3.089 3.492 2.248 1.00 87.94 89 ILE A O 1
ATOM 691 N N . LYS A 1 90 ? -1.422 4.596 3.254 1.00 89.44 90 LYS A N 1
ATOM 692 C CA . LYS A 1 90 ? -0.772 3.366 3.749 1.00 89.44 90 LYS A CA 1
ATOM 693 C C . LYS A 1 90 ? -1.686 2.598 4.704 1.00 89.44 90 LYS A C 1
ATOM 695 O O . LYS A 1 90 ? -1.873 1.398 4.523 1.00 89.44 90 LYS A O 1
ATOM 700 N N . THR A 1 91 ? -2.311 3.309 5.642 1.00 90.25 91 THR A N 1
ATOM 701 C CA . THR A 1 91 ? -3.278 2.727 6.585 1.00 90.25 91 THR A CA 1
ATOM 702 C C . THR A 1 91 ? -4.494 2.155 5.847 1.00 90.25 91 THR A C 1
ATOM 704 O O . THR A 1 91 ? -4.993 1.090 6.199 1.00 90.25 91 THR A O 1
ATOM 707 N N . ALA A 1 92 ? -4.954 2.810 4.776 1.00 90.56 92 ALA A N 1
ATOM 708 C CA . ALA A 1 92 ? -6.045 2.310 3.940 1.00 90.56 92 ALA A CA 1
ATOM 709 C C . ALA A 1 92 ? -5.669 1.005 3.217 1.00 90.56 92 ALA A C 1
ATOM 711 O O . ALA A 1 92 ? -6.475 0.080 3.169 1.00 90.56 92 ALA A O 1
ATOM 712 N N . ILE A 1 93 ? -4.439 0.894 2.703 1.00 90.94 93 ILE A N 1
ATOM 713 C CA . ILE A 1 93 ? -3.937 -0.343 2.084 1.00 90.94 93 ILE A CA 1
ATOM 714 C C . ILE A 1 93 ? -3.937 -1.494 3.092 1.00 90.94 93 ILE A C 1
ATOM 716 O O . ILE A 1 93 ? -4.404 -2.583 2.763 1.00 90.94 93 ILE A O 1
ATOM 720 N N . GLU A 1 94 ? -3.442 -1.256 4.306 1.00 91.06 94 GLU A N 1
ATOM 721 C CA . GLU A 1 94 ? -3.429 -2.253 5.384 1.00 91.06 94 GLU A CA 1
ATOM 722 C C . GLU A 1 94 ? -4.852 -2.669 5.776 1.00 91.06 94 GLU A C 1
ATOM 724 O O . GLU A 1 94 ? -5.149 -3.862 5.833 1.00 91.06 94 GLU A O 1
ATOM 729 N N . CYS A 1 95 ? -5.757 -1.696 5.924 1.00 91.25 95 CYS A N 1
ATOM 730 C CA . CYS A 1 95 ? -7.176 -1.913 6.200 1.00 91.25 95 CYS A CA 1
ATOM 731 C C . CYS A 1 95 ? -7.830 -2.850 5.174 1.00 91.25 95 CYS A C 1
ATOM 733 O O . CYS A 1 95 ? -8.479 -3.828 5.544 1.00 91.25 95 CYS A O 1
ATOM 735 N N . VAL A 1 96 ? -7.621 -2.599 3.879 1.00 91.31 96 VAL A N 1
ATOM 736 C CA . VAL A 1 96 ? -8.208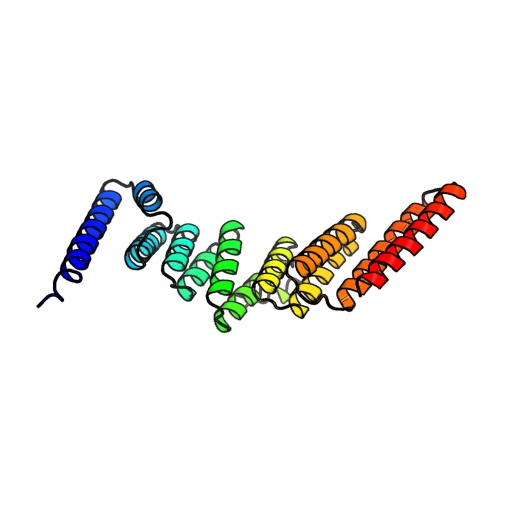 -3.417 2.808 1.00 91.31 96 VAL A CA 1
ATOM 737 C C . VAL A 1 96 ? -7.526 -4.784 2.700 1.00 91.31 96 VAL A C 1
ATOM 739 O O . VAL A 1 96 ? -8.207 -5.791 2.495 1.00 91.31 96 VAL A O 1
ATOM 742 N N . ALA A 1 97 ? -6.203 -4.847 2.879 1.00 90.06 97 ALA A N 1
ATOM 743 C CA . ALA A 1 97 ? -5.446 -6.099 2.883 1.00 90.06 97 ALA A CA 1
ATOM 744 C C . ALA A 1 97 ? -5.860 -7.038 4.028 1.00 90.06 97 ALA A C 1
ATOM 746 O O . ALA A 1 97 ? -5.887 -8.258 3.844 1.00 90.06 97 ALA A O 1
ATOM 747 N N . GLU A 1 98 ? -6.211 -6.481 5.188 1.00 90.56 98 GLU A N 1
ATOM 748 C CA . GLU A 1 98 ? -6.738 -7.240 6.320 1.00 90.56 98 GLU A CA 1
ATOM 749 C C . GLU A 1 98 ? -8.202 -7.647 6.107 1.00 90.56 98 GLU A C 1
ATOM 751 O O . GLU A 1 98 ? -8.550 -8.806 6.335 1.00 90.56 98 GLU A O 1
ATOM 756 N N . ALA A 1 99 ? -9.044 -6.730 5.617 1.00 91.12 99 ALA A N 1
ATOM 757 C CA . ALA A 1 99 ? -10.464 -6.990 5.384 1.00 91.12 99 ALA A CA 1
ATOM 758 C C . ALA A 1 99 ? -10.710 -8.074 4.321 1.00 91.12 99 ALA A C 1
ATOM 760 O O . ALA A 1 99 ? -11.674 -8.831 4.431 1.00 91.12 99 ALA A O 1
ATOM 761 N N . ARG A 1 100 ? -9.858 -8.137 3.282 1.00 86.12 100 ARG A N 1
ATOM 762 C CA . ARG A 1 100 ? -9.978 -9.049 2.124 1.00 86.12 100 ARG A CA 1
ATOM 763 C C . ARG A 1 100 ? -11.361 -9.032 1.447 1.00 86.12 100 ARG A C 1
ATOM 765 O O . ARG A 1 100 ? -11.765 -10.020 0.836 1.00 86.12 100 ARG A O 1
ATOM 772 N N . ASP A 1 101 ? -12.078 -7.914 1.543 1.00 91.50 101 ASP A N 1
ATOM 773 C CA . ASP A 1 101 ? -13.371 -7.699 0.887 1.00 91.50 101 ASP A CA 1
ATOM 774 C C . ASP A 1 101 ? -13.139 -7.196 -0.545 1.00 91.50 101 ASP A C 1
ATOM 776 O O . ASP A 1 101 ? -12.464 -6.184 -0.752 1.00 91.50 101 ASP A O 1
ATOM 780 N N . ALA A 1 102 ? -13.695 -7.896 -1.537 1.00 87.94 102 ALA A N 1
ATOM 781 C CA . ALA A 1 102 ? -13.536 -7.565 -2.951 1.00 87.94 102 ALA A CA 1
ATOM 782 C C . ALA A 1 102 ? -14.070 -6.164 -3.296 1.00 87.94 102 ALA A C 1
ATOM 784 O O . ALA A 1 102 ? -13.480 -5.479 -4.136 1.00 87.94 102 ALA A O 1
ATOM 785 N N . ASP A 1 103 ? -15.130 -5.711 -2.621 1.00 89.94 103 ASP A N 1
ATOM 786 C CA . ASP A 1 103 ? -15.708 -4.387 -2.860 1.00 89.94 103 ASP A CA 1
ATOM 787 C C . ASP A 1 103 ? -14.765 -3.280 -2.367 1.00 89.94 103 ASP A C 1
ATOM 789 O O . ASP A 1 103 ? -14.497 -2.320 -3.090 1.00 89.94 103 ASP A O 1
ATOM 793 N N . LEU A 1 104 ? -14.174 -3.459 -1.178 1.00 89.19 104 LEU A N 1
ATOM 794 C CA . LEU A 1 104 ? -13.168 -2.541 -0.626 1.00 89.19 104 LEU A CA 1
ATOM 795 C C . LEU A 1 104 ? -11.884 -2.527 -1.464 1.00 89.19 104 LEU A C 1
ATOM 797 O O . LEU A 1 104 ? -11.295 -1.467 -1.680 1.00 89.19 104 LEU A O 1
ATOM 801 N N . CYS A 1 105 ? -11.470 -3.690 -1.980 1.00 88.75 105 CYS A N 1
ATOM 802 C CA . CYS A 1 105 ? -10.344 -3.801 -2.913 1.00 88.75 105 CYS A CA 1
ATOM 803 C C . CYS A 1 105 ? -10.575 -2.948 -4.153 1.00 88.75 105 CYS A C 1
ATOM 805 O O . CYS A 1 105 ? -9.692 -2.191 -4.564 1.00 88.75 105 CYS A O 1
ATOM 807 N N . LYS A 1 106 ? -11.766 -3.071 -4.743 1.00 87.75 106 LYS A N 1
ATOM 808 C CA . LYS A 1 106 ? -12.140 -2.311 -5.927 1.00 87.75 106 LYS A CA 1
ATOM 809 C C . LYS A 1 106 ? -12.194 -0.818 -5.621 1.00 87.75 106 LYS A C 1
ATOM 811 O O . LYS A 1 106 ? -11.569 -0.053 -6.338 1.00 87.75 106 LYS A O 1
ATOM 816 N N . GLN A 1 107 ? -12.834 -0.416 -4.524 1.00 88.12 107 GLN A N 1
ATOM 817 C CA . GLN A 1 107 ? -12.922 0.986 -4.113 1.00 88.12 107 GLN A CA 1
ATOM 818 C C . GLN A 1 107 ? -11.540 1.640 -3.952 1.00 88.12 107 GLN A C 1
ATOM 820 O O . GLN A 1 107 ? -11.306 2.725 -4.484 1.00 88.12 107 GLN A O 1
ATOM 825 N N . LEU A 1 108 ? -10.603 0.975 -3.267 1.00 86.81 108 LEU A N 1
ATOM 826 C CA . LEU A 1 108 ? -9.237 1.483 -3.102 1.00 86.81 108 LEU A CA 1
ATOM 827 C C . LEU A 1 108 ? -8.469 1.514 -4.432 1.00 86.81 108 LEU A C 1
ATOM 829 O O . LEU A 1 108 ? -7.724 2.455 -4.698 1.00 86.81 108 LEU A O 1
ATOM 833 N N . THR A 1 109 ? -8.653 0.498 -5.276 1.00 84.94 109 THR A N 1
ATOM 834 C CA . THR A 1 109 ? -8.005 0.429 -6.593 1.00 84.94 109 THR A CA 1
ATOM 835 C C . THR A 1 109 ? -8.509 1.548 -7.502 1.00 84.94 109 THR A C 1
ATOM 837 O O . THR A 1 109 ? -7.700 2.269 -8.081 1.00 84.94 109 THR A O 1
ATOM 840 N N . ASP A 1 110 ? -9.824 1.753 -7.563 1.00 83.25 110 ASP A N 1
ATOM 841 C CA . ASP A 1 110 ? -10.471 2.822 -8.324 1.00 83.25 110 ASP A CA 1
ATOM 842 C C . ASP A 1 110 ? -9.997 4.195 -7.823 1.00 83.25 110 ASP A C 1
ATOM 844 O O . ASP A 1 110 ? -9.663 5.062 -8.630 1.00 83.25 110 ASP A O 1
ATOM 848 N N . PHE A 1 111 ? -9.857 4.377 -6.505 1.00 83.06 111 PHE A N 1
ATOM 849 C CA . PHE A 1 111 ? -9.294 5.595 -5.919 1.00 83.06 111 PHE A CA 1
ATOM 850 C C . PHE A 1 111 ? -7.836 5.841 -6.355 1.00 83.06 111 PHE A C 1
ATOM 852 O O . PHE A 1 111 ? -7.515 6.918 -6.860 1.00 83.06 111 PHE A O 1
ATOM 859 N N . LEU A 1 112 ? -6.954 4.838 -6.235 1.00 79.44 112 LEU A N 1
ATOM 860 C CA . LEU A 1 112 ? -5.537 4.945 -6.624 1.00 79.44 112 LEU A CA 1
ATOM 861 C C . LEU A 1 112 ? -5.342 5.115 -8.141 1.00 79.44 112 LEU A C 1
ATOM 863 O O . LEU A 1 112 ? -4.350 5.697 -8.579 1.00 79.44 112 LEU A O 1
ATOM 867 N N . MET A 1 113 ? -6.280 4.621 -8.951 1.00 74.88 113 MET A N 1
ATOM 868 C CA . MET A 1 113 ? -6.309 4.840 -10.401 1.00 74.88 113 MET A CA 1
ATOM 869 C C . MET A 1 113 ? -6.953 6.182 -10.791 1.00 74.88 113 MET A C 1
ATOM 871 O O . MET A 1 113 ? -6.838 6.600 -11.945 1.00 74.88 113 MET A O 1
ATOM 875 N N . GLY A 1 114 ? -7.595 6.883 -9.848 1.00 70.06 114 GLY A N 1
ATOM 876 C CA . GLY A 1 114 ? -8.282 8.152 -10.084 1.00 70.06 114 GLY A CA 1
ATOM 877 C C . GLY A 1 114 ? -9.632 8.014 -10.801 1.00 70.06 114 GLY A C 1
ATOM 878 O O . GLY A 1 114 ? -10.011 8.908 -11.559 1.00 70.06 114 GLY A O 1
ATOM 879 N N . GLU A 1 115 ? -10.333 6.894 -10.608 1.00 58.34 115 GLU A N 1
ATOM 880 C CA . GLU A 1 115 ? -11.666 6.612 -11.164 1.00 58.34 115 GLU A CA 1
ATOM 881 C C . GLU A 1 115 ? -12.829 6.984 -10.222 1.00 58.34 115 GLU A C 1
ATOM 883 O O . GLU A 1 115 ? -13.991 6.906 -10.626 1.00 58.34 115 GLU A O 1
ATOM 888 N N . THR A 1 116 ? -12.558 7.434 -8.995 1.00 46.72 116 THR A N 1
ATOM 889 C CA . THR A 1 116 ? -13.590 7.936 -8.076 1.00 46.72 116 THR A CA 1
ATOM 890 C C . THR A 1 116 ? -14.031 9.358 -8.457 1.00 46.72 116 THR A C 1
ATOM 892 O O . THR A 1 116 ? -13.189 10.183 -8.796 1.00 46.72 116 THR A O 1
ATOM 895 N N . ASP A 1 117 ? -15.347 9.615 -8.385 1.00 45.19 117 ASP A N 1
ATOM 896 C CA . ASP A 1 117 ? -16.080 10.884 -8.632 1.00 45.19 117 ASP A CA 1
ATOM 897 C C . ASP A 1 117 ? -16.813 11.061 -9.972 1.00 45.19 117 ASP A C 1
ATOM 899 O O . ASP A 1 117 ? -17.191 12.179 -10.318 1.00 45.19 117 ASP A O 1
ATOM 903 N N . GLY A 1 118 ? -17.074 10.003 -10.753 1.00 41.75 118 GLY A N 1
ATOM 904 C CA . GLY A 1 118 ? -17.933 10.100 -11.956 1.00 41.75 118 GLY A CA 1
ATOM 905 C C . GLY A 1 118 ? -17.403 11.030 -13.064 1.00 41.75 118 GLY A C 1
ATOM 906 O O . GLY A 1 118 ? -17.979 11.111 -14.149 1.00 41.75 118 GLY A O 1
ATOM 907 N N . ILE A 1 119 ? -16.270 11.684 -12.819 1.00 38.34 119 ILE A N 1
ATOM 908 C CA . ILE A 1 119 ? -15.447 12.415 -13.758 1.00 38.34 119 ILE A CA 1
ATOM 909 C C . ILE A 1 119 ? -14.175 11.588 -13.875 1.00 38.34 119 ILE A C 1
ATOM 911 O O . ILE A 1 119 ? -13.348 11.579 -12.964 1.00 38.34 119 ILE A O 1
ATOM 915 N N . PRO A 1 120 ? -13.989 10.874 -14.989 1.00 40.94 120 PRO A N 1
ATOM 916 C CA . PRO A 1 120 ? -12.746 10.179 -15.220 1.00 40.94 120 PRO A CA 1
ATOM 917 C C . PRO A 1 120 ? -11.600 11.199 -15.180 1.00 40.94 120 PRO A C 1
ATOM 919 O O . PRO A 1 120 ? -11.516 12.062 -16.061 1.00 40.94 120 PRO A O 1
ATOM 922 N N . LYS A 1 121 ? -10.611 11.018 -14.293 1.00 44.25 121 LYS A N 1
ATOM 923 C CA . LYS A 1 121 ? -9.258 11.535 -14.582 1.00 44.25 121 LYS A CA 1
ATOM 924 C C . LYS A 1 121 ? -8.695 10.946 -15.886 1.00 44.25 121 LYS A C 1
ATOM 926 O O . LYS A 1 121 ? -7.649 11.386 -16.336 1.00 44.25 121 LYS A O 1
ATOM 931 N N . LYS A 1 122 ? -9.408 10.033 -16.569 1.00 38.44 122 LYS A N 1
ATOM 932 C CA . LYS A 1 122 ? -9.142 9.626 -17.962 1.00 38.44 122 LYS A CA 1
ATOM 933 C C . LYS A 1 122 ? -9.195 10.786 -18.968 1.00 38.44 122 LYS A C 1
ATOM 935 O O . LYS A 1 122 ? -8.588 10.657 -20.024 1.00 38.44 122 LYS A O 1
ATOM 940 N N . ASN A 1 123 ? -9.833 11.919 -18.648 1.00 35.00 123 ASN A N 1
ATOM 941 C CA . ASN A 1 123 ? -9.789 13.118 -19.502 1.00 35.00 123 ASN A CA 1
ATOM 942 C C . ASN A 1 123 ? -8.621 14.067 -19.179 1.00 35.00 123 ASN A C 1
ATOM 944 O O . ASN A 1 123 ? -8.372 15.004 -19.934 1.00 35.00 123 ASN A O 1
ATOM 948 N N . LEU A 1 124 ? -7.851 13.791 -18.120 1.00 38.09 124 LEU A N 1
ATOM 949 C CA . LEU A 1 124 ? -6.476 14.262 -17.996 1.00 38.09 124 LEU A CA 1
ATOM 950 C C . LEU A 1 124 ? -5.565 13.069 -18.288 1.00 38.09 124 LEU A C 1
ATOM 952 O O . LEU A 1 124 ? -5.002 12.436 -17.396 1.00 38.09 124 LEU A O 1
ATOM 956 N N . ALA A 1 125 ? -5.412 12.764 -19.573 1.00 39.28 125 ALA A N 1
ATOM 957 C CA . ALA A 1 125 ? -4.328 11.938 -20.078 1.00 39.28 125 ALA A CA 1
ATOM 958 C C . ALA A 1 125 ? -2.981 12.639 -19.820 1.00 39.28 125 ALA A C 1
ATOM 960 O O . ALA A 1 125 ? -2.384 13.097 -20.780 1.00 39.28 125 ALA A O 1
ATOM 961 N N . ASN A 1 126 ? -2.602 12.828 -18.541 1.00 42.16 126 ASN A N 1
ATOM 962 C CA . ASN A 1 126 ? -1.312 13.264 -17.984 1.00 42.16 126 ASN A CA 1
ATOM 963 C C . ASN A 1 126 ? -1.433 13.614 -16.476 1.00 42.16 126 ASN A C 1
ATOM 965 O O . ASN A 1 126 ? -1.211 14.757 -16.086 1.00 42.16 126 ASN A O 1
ATOM 969 N N . SER A 1 127 ? -1.780 12.663 -15.598 1.00 46.56 127 SER A N 1
ATOM 970 C CA . SER A 1 127 ? -1.268 12.656 -14.207 1.00 46.56 127 SER A CA 1
ATOM 971 C C . SER A 1 127 ? -1.599 11.350 -13.471 1.00 46.56 127 SER A C 1
ATOM 973 O O . SER A 1 127 ? -2.265 11.344 -12.441 1.00 46.56 127 SER A O 1
ATOM 975 N N . PHE A 1 128 ? -1.125 10.211 -13.981 1.00 57.25 128 PHE A N 1
ATOM 976 C CA . PHE A 1 128 ? -0.870 9.077 -13.091 1.00 57.25 128 PHE A CA 1
ATOM 977 C C . PHE A 1 128 ? 0.309 9.503 -12.209 1.00 57.25 128 PHE A C 1
ATOM 979 O O . PHE A 1 128 ? 1.451 9.535 -12.682 1.00 57.25 128 PHE A O 1
ATOM 986 N N . LYS A 1 129 ? 0.051 9.977 -10.978 1.00 64.19 129 LYS A N 1
ATOM 987 C CA . LYS A 1 129 ? 1.155 10.422 -10.125 1.00 64.19 129 LYS A CA 1
ATOM 988 C C . LYS A 1 129 ? 2.011 9.201 -9.819 1.00 64.19 129 LYS A C 1
ATOM 990 O O . LYS A 1 129 ? 1.538 8.140 -9.431 1.00 64.19 129 LYS A O 1
ATOM 995 N N . PHE A 1 130 ? 3.316 9.384 -9.951 1.00 60.22 130 PHE A N 1
ATOM 996 C CA . PHE A 1 130 ? 4.307 8.348 -9.674 1.00 60.22 130 PHE A CA 1
ATOM 997 C C . PHE A 1 130 ? 4.199 7.768 -8.248 1.00 60.22 130 PHE A C 1
ATOM 999 O O . PHE A 1 130 ? 4.596 6.630 -8.009 1.00 60.22 130 PHE A O 1
ATOM 1006 N N . GLN A 1 131 ? 3.661 8.540 -7.297 1.00 65.06 131 GLN A N 1
ATOM 1007 C CA . GLN A 1 131 ? 3.413 8.085 -5.927 1.00 65.06 131 GLN A CA 1
ATOM 1008 C C . GLN A 1 131 ? 2.235 7.100 -5.857 1.00 65.06 131 GLN A C 1
ATOM 1010 O O . GLN A 1 131 ? 2.370 6.049 -5.234 1.00 65.06 131 GLN A O 1
ATOM 1015 N N . ASP A 1 132 ? 1.151 7.366 -6.585 1.00 71.12 132 ASP A N 1
ATOM 1016 C CA . ASP A 1 132 ? -0.049 6.519 -6.646 1.00 71.12 132 ASP A CA 1
ATOM 1017 C C . ASP A 1 132 ? 0.294 5.128 -7.201 1.00 71.12 132 ASP A C 1
ATOM 1019 O O . ASP A 1 132 ? -0.137 4.103 -6.676 1.00 71.12 132 ASP A O 1
ATOM 1023 N N . ALA A 1 133 ? 1.196 5.077 -8.184 1.00 79.88 133 ALA A N 1
ATOM 1024 C CA . ALA A 1 133 ? 1.722 3.834 -8.740 1.00 79.88 133 ALA A CA 1
ATOM 1025 C C . ALA A 1 133 ? 2.441 2.958 -7.700 1.00 79.88 133 ALA A C 1
ATOM 1027 O O . ALA A 1 133 ? 2.290 1.735 -7.690 1.00 79.88 133 ALA A O 1
ATOM 1028 N N . LYS A 1 134 ? 3.229 3.579 -6.812 1.00 85.06 134 LYS A N 1
ATOM 1029 C CA . LYS A 1 134 ? 3.953 2.867 -5.749 1.00 85.06 134 LYS A CA 1
ATOM 1030 C C . LYS A 1 134 ? 3.000 2.332 -4.687 1.00 85.06 134 LYS A C 1
ATOM 1032 O O . LYS A 1 134 ? 3.200 1.214 -4.215 1.00 85.06 134 LYS A O 1
ATOM 1037 N N . TYR A 1 135 ? 1.972 3.099 -4.328 1.00 88.38 135 TYR A N 1
ATOM 1038 C CA . TYR A 1 135 ? 0.919 2.639 -3.422 1.00 88.38 135 TYR A CA 1
ATOM 1039 C C . TYR A 1 135 ? 0.144 1.468 -4.021 1.00 88.38 135 TYR A C 1
ATOM 1041 O O . TYR A 1 135 ? -0.035 0.453 -3.352 1.00 88.38 135 TYR A O 1
ATOM 1049 N N . LEU A 1 136 ? -0.198 1.552 -5.307 1.00 88.25 136 LEU A N 1
ATOM 1050 C CA . LEU A 1 136 ? -0.868 0.476 -6.029 1.00 88.25 136 LEU A CA 1
ATOM 1051 C C . LEU A 1 136 ? -0.012 -0.799 -6.097 1.00 88.25 136 LEU A C 1
ATOM 1053 O O . LEU A 1 136 ? -0.518 -1.897 -5.877 1.00 88.25 136 LEU A O 1
ATOM 1057 N N . PHE A 1 137 ? 1.299 -0.670 -6.331 1.00 90.12 137 PHE A N 1
ATOM 1058 C CA . PHE A 1 137 ? 2.222 -1.805 -6.258 1.00 90.12 137 PHE A CA 1
ATOM 1059 C C . PHE A 1 137 ? 2.208 -2.449 -4.865 1.00 90.12 137 PHE A C 1
ATOM 1061 O O . PHE A 1 137 ? 2.011 -3.657 -4.750 1.00 90.12 137 PHE A O 1
ATOM 1068 N N . ARG A 1 138 ? 2.359 -1.651 -3.800 1.00 89.94 138 ARG A N 1
ATOM 1069 C CA . ARG A 1 138 ? 2.342 -2.155 -2.415 1.00 89.94 138 ARG A CA 1
ATOM 1070 C C . ARG A 1 138 ? 1.032 -2.856 -2.070 1.00 89.94 138 ARG A C 1
ATOM 1072 O O . ARG A 1 138 ? 1.068 -3.908 -1.437 1.00 89.94 138 ARG A O 1
ATOM 1079 N N . PHE A 1 139 ? -0.091 -2.309 -2.525 1.00 90.62 139 PHE A N 1
ATOM 1080 C CA . PHE A 1 139 ? -1.407 -2.919 -2.381 1.00 90.62 139 PHE A CA 1
ATOM 1081 C C . PHE A 1 139 ? -1.479 -4.295 -3.056 1.00 90.62 139 PHE A C 1
ATOM 1083 O O . PHE A 1 139 ? -1.806 -5.281 -2.396 1.00 90.62 139 PHE A O 1
ATOM 1090 N N . TYR A 1 140 ? -1.093 -4.406 -4.332 1.00 90.81 140 TYR A N 1
ATOM 1091 C CA . TYR A 1 140 ? -1.111 -5.695 -5.031 1.00 90.81 140 TYR A CA 1
ATOM 1092 C C . TYR A 1 140 ? -0.177 -6.725 -4.400 1.00 90.81 140 TYR A C 1
ATOM 1094 O O . TYR A 1 140 ? -0.511 -7.908 -4.339 1.00 90.81 140 TYR A O 1
ATOM 1102 N N . VAL A 1 141 ? 0.968 -6.287 -3.877 1.00 89.31 141 VAL A N 1
ATOM 1103 C CA . VAL A 1 141 ? 1.877 -7.166 -3.142 1.00 89.31 141 VAL A CA 1
ATOM 1104 C C . VAL A 1 141 ? 1.253 -7.648 -1.828 1.00 89.31 141 VAL A C 1
ATOM 1106 O O . VAL A 1 141 ? 1.375 -8.829 -1.507 1.00 89.31 141 VAL A O 1
ATOM 1109 N N . ALA A 1 142 ? 0.565 -6.777 -1.081 1.00 89.12 142 ALA A N 1
ATOM 1110 C CA . ALA A 1 142 ? -0.152 -7.161 0.139 1.00 89.12 142 ALA A CA 1
ATOM 1111 C C . ALA A 1 142 ? -1.277 -8.176 -0.145 1.00 89.12 142 ALA A C 1
ATOM 1113 O O . ALA A 1 142 ? -1.490 -9.100 0.638 1.00 89.12 142 ALA A O 1
ATOM 1114 N N . MET A 1 143 ? -1.928 -8.053 -1.305 1.00 87.00 143 MET A N 1
ATOM 1115 C CA . MET A 1 143 ? -2.984 -8.955 -1.777 1.00 87.00 143 MET A CA 1
ATOM 1116 C C . MET A 1 143 ? -2.487 -10.220 -2.488 1.00 87.00 143 MET A C 1
ATOM 1118 O O . MET A 1 143 ? -3.303 -11.043 -2.897 1.00 87.00 143 MET A O 1
ATOM 1122 N N . GLN A 1 144 ? -1.171 -10.399 -2.656 1.00 86.31 144 GLN A N 1
ATOM 1123 C CA . GLN A 1 144 ? -0.576 -11.510 -3.421 1.00 86.31 144 GLN A CA 1
ATOM 1124 C C . GLN A 1 144 ? -1.044 -11.565 -4.895 1.00 86.31 144 GLN A C 1
ATOM 1126 O O . GLN A 1 144 ? -1.079 -12.622 -5.531 1.00 86.31 144 GLN A O 1
ATOM 1131 N N . MET A 1 145 ? -1.389 -10.406 -5.462 1.00 86.75 145 MET A N 1
ATOM 1132 C CA . MET A 1 145 ? -1.808 -10.223 -6.855 1.00 86.75 145 MET A CA 1
ATOM 1133 C C . MET A 1 145 ? -0.581 -10.027 -7.753 1.00 86.75 145 MET A C 1
ATOM 1135 O O . MET A 1 145 ? -0.182 -8.919 -8.113 1.00 86.75 145 MET A O 1
ATOM 1139 N N . ASN A 1 146 ? 0.077 -11.140 -8.067 1.00 85.88 146 ASN A N 1
ATOM 1140 C CA . ASN A 1 146 ? 1.423 -11.149 -8.650 1.00 85.88 146 ASN A CA 1
ATOM 1141 C C . ASN A 1 146 ? 1.485 -10.550 -10.065 1.00 85.88 146 ASN A C 1
ATOM 1143 O O . ASN A 1 146 ? 2.469 -9.906 -10.430 1.00 85.88 146 ASN A O 1
ATOM 1147 N N . GLN A 1 147 ? 0.448 -10.780 -10.877 1.00 88.00 147 GLN A N 1
ATOM 1148 C CA . GLN A 1 147 ? 0.401 -10.309 -12.264 1.00 88.00 147 GLN A CA 1
ATOM 1149 C C . GLN A 1 147 ? 0.199 -8.795 -12.312 1.00 88.00 147 GLN A C 1
ATOM 1151 O O . GLN A 1 147 ? 0.855 -8.092 -13.077 1.00 88.00 147 GLN A O 1
ATOM 1156 N N . GLU A 1 148 ? -0.692 -8.294 -11.468 1.00 88.38 148 GLU A N 1
ATOM 1157 C CA . GLU A 1 148 ? -1.044 -6.891 -11.340 1.00 88.38 148 GLU A CA 1
ATOM 1158 C C . GLU A 1 148 ? 0.121 -6.099 -10.743 1.00 88.38 148 GLU A C 1
ATOM 1160 O O . GLU A 1 148 ? 0.524 -5.089 -11.319 1.00 88.38 148 GLU A O 1
ATOM 1165 N N . ALA A 1 149 ? 0.758 -6.615 -9.684 1.00 90.00 149 ALA A N 1
ATOM 1166 C CA . ALA A 1 149 ? 1.965 -6.023 -9.109 1.00 90.00 149 ALA A CA 1
ATOM 1167 C C . ALA A 1 149 ? 3.087 -5.884 -10.153 1.00 90.00 149 ALA A C 1
ATOM 1169 O O . ALA A 1 149 ? 3.682 -4.815 -10.297 1.00 90.00 149 ALA A O 1
ATOM 1170 N N . ALA A 1 150 ? 3.351 -6.938 -10.930 1.00 89.94 150 ALA A N 1
ATOM 1171 C CA . ALA A 1 150 ? 4.383 -6.917 -11.963 1.00 89.94 150 ALA A CA 1
ATOM 1172 C C . ALA A 1 150 ? 4.079 -5.912 -13.085 1.00 89.94 150 ALA A C 1
ATOM 1174 O O . ALA A 1 150 ? 4.967 -5.163 -13.497 1.00 89.94 150 ALA A O 1
ATOM 1175 N N . LYS A 1 151 ? 2.825 -5.849 -13.554 1.00 89.69 151 LYS A N 1
ATOM 1176 C CA . LYS A 1 151 ? 2.388 -4.857 -14.550 1.00 89.69 151 LYS A CA 1
ATOM 1177 C C . LYS A 1 151 ? 2.582 -3.434 -14.033 1.00 89.69 151 LYS A C 1
ATOM 1179 O O . LYS A 1 151 ? 3.156 -2.607 -14.740 1.00 89.69 151 LYS A O 1
ATOM 1184 N N . THR A 1 152 ? 2.179 -3.160 -12.793 1.00 89.81 152 THR A N 1
ATOM 1185 C CA . THR A 1 152 ? 2.382 -1.849 -12.165 1.00 89.81 152 THR A CA 1
ATOM 1186 C C . THR A 1 152 ? 3.868 -1.509 -12.050 1.00 89.81 152 THR A C 1
ATOM 1188 O O . THR A 1 152 ? 4.262 -0.398 -12.397 1.00 89.81 152 THR A O 1
ATOM 1191 N N . ALA A 1 153 ? 4.723 -2.463 -11.669 1.00 89.75 153 ALA A N 1
ATOM 1192 C CA . ALA A 1 153 ? 6.170 -2.252 -11.611 1.00 89.75 153 ALA A CA 1
ATOM 1193 C C . ALA A 1 153 ? 6.776 -1.885 -12.980 1.00 89.75 153 ALA A C 1
ATOM 1195 O O . ALA A 1 153 ? 7.598 -0.970 -13.075 1.00 89.75 153 ALA A O 1
ATOM 1196 N N . ILE A 1 154 ? 6.335 -2.546 -14.056 1.00 89.94 154 ILE A N 1
ATOM 1197 C CA . ILE A 1 154 ? 6.757 -2.228 -15.430 1.00 89.94 154 ILE A CA 1
ATOM 1198 C C . ILE A 1 154 ? 6.310 -0.814 -15.824 1.00 89.94 154 ILE A C 1
ATOM 1200 O O . ILE A 1 154 ? 7.100 -0.074 -16.411 1.00 89.94 154 ILE A O 1
ATOM 1204 N N . ILE A 1 155 ? 5.078 -0.414 -15.487 1.00 88.31 155 ILE A N 1
ATOM 1205 C CA . ILE A 1 155 ? 4.566 0.941 -15.755 1.00 88.31 155 ILE A CA 1
ATOM 1206 C C . ILE A 1 155 ? 5.427 1.991 -15.040 1.00 88.31 155 ILE A C 1
ATOM 1208 O O . ILE A 1 155 ? 5.849 2.958 -15.674 1.00 88.31 155 ILE A O 1
ATOM 1212 N N . ILE A 1 156 ? 5.754 1.776 -13.759 1.00 87.56 156 ILE A N 1
ATOM 1213 C CA . ILE A 1 156 ? 6.614 2.684 -12.980 1.00 87.56 156 ILE A CA 1
ATOM 1214 C C . ILE A 1 156 ? 7.994 2.824 -13.633 1.00 87.56 156 ILE A C 1
ATOM 1216 O O . ILE A 1 156 ? 8.500 3.934 -13.801 1.00 87.56 156 ILE A O 1
ATOM 1220 N N . ALA A 1 157 ? 8.603 1.704 -14.026 1.00 88.88 157 ALA A N 1
ATOM 1221 C CA . ALA A 1 157 ? 9.904 1.715 -14.682 1.00 88.88 157 ALA A CA 1
ATOM 1222 C C . ALA A 1 157 ? 9.856 2.434 -16.040 1.00 88.88 157 ALA A C 1
ATOM 1224 O O . ALA A 1 157 ? 10.765 3.197 -16.366 1.00 88.88 157 ALA A O 1
ATOM 1225 N N . ARG A 1 158 ? 8.788 2.228 -16.820 1.00 88.50 158 ARG A N 1
ATOM 1226 C CA . ARG A 1 158 ? 8.598 2.869 -18.127 1.00 88.50 158 ARG A CA 1
ATOM 1227 C C . ARG A 1 158 ? 8.418 4.380 -18.017 1.00 88.50 158 ARG A C 1
ATOM 1229 O O . ARG A 1 158 ? 8.965 5.113 -18.834 1.00 88.50 158 ARG A O 1
ATOM 1236 N N . GLU A 1 159 ? 7.727 4.856 -16.991 1.00 85.88 159 GLU A N 1
ATOM 1237 C CA . GLU A 1 159 ? 7.603 6.291 -16.730 1.00 85.88 159 GLU A CA 1
ATOM 1238 C C . GLU A 1 159 ? 8.978 6.942 -16.483 1.00 85.88 159 GLU A C 1
ATOM 1240 O O . GLU A 1 159 ? 9.305 7.977 -17.064 1.00 85.88 159 GLU A O 1
ATOM 1245 N N . GLU A 1 160 ? 9.853 6.289 -15.714 1.00 86.75 160 GLU A N 1
ATOM 1246 C CA . GLU A 1 160 ? 11.229 6.765 -15.512 1.00 86.75 160 GLU A CA 1
ATOM 1247 C C . GLU A 1 160 ? 12.096 6.664 -16.780 1.00 86.75 160 GLU A C 1
ATOM 1249 O O . GLU A 1 160 ? 12.976 7.501 -16.997 1.00 86.75 160 GLU A O 1
ATOM 1254 N N . GLN A 1 161 ? 11.837 5.690 -17.661 1.00 87.38 161 GLN A N 1
ATOM 1255 C CA . GLN A 1 161 ? 12.465 5.640 -18.989 1.00 87.38 161 GLN A CA 1
ATOM 1256 C C . GLN A 1 161 ? 12.049 6.837 -19.850 1.00 87.38 161 GLN A C 1
ATOM 1258 O O . GLN A 1 161 ? 12.914 7.458 -20.470 1.00 87.38 161 GLN A O 1
ATOM 1263 N N . ASN A 1 162 ? 10.758 7.185 -19.857 1.00 87.06 162 ASN A N 1
ATOM 1264 C CA . ASN A 1 162 ? 10.219 8.312 -20.624 1.00 87.06 162 ASN A CA 1
ATOM 1265 C C . ASN A 1 162 ? 10.812 9.652 -20.167 1.00 87.06 162 ASN A C 1
ATOM 1267 O O . ASN A 1 162 ? 11.043 10.540 -20.984 1.00 87.06 162 ASN A O 1
ATOM 1271 N N . ARG A 1 163 ? 11.150 9.771 -18.878 1.00 86.56 163 ARG A N 1
ATOM 1272 C CA . ARG A 1 163 ? 11.882 10.919 -18.309 1.00 86.56 163 ARG A CA 1
ATOM 1273 C C . ARG A 1 163 ? 13.375 10.940 -18.661 1.00 86.56 163 ARG A C 1
ATOM 1275 O O . ARG A 1 163 ? 14.076 11.884 -18.312 1.00 86.56 163 ARG A O 1
ATOM 1282 N N . GLY A 1 164 ? 13.887 9.900 -19.322 1.00 87.06 164 GLY A N 1
ATOM 1283 C CA . GLY A 1 164 ? 15.305 9.734 -19.658 1.00 87.06 164 GLY A CA 1
ATOM 1284 C C . GLY A 1 164 ? 16.164 9.149 -18.528 1.00 87.06 164 GLY A C 1
ATOM 1285 O O . GLY A 1 164 ? 17.372 8.950 -18.705 1.00 87.06 164 GLY A O 1
ATOM 1286 N N . SER A 1 165 ? 15.561 8.802 -17.390 1.00 88.75 165 SER A N 1
ATOM 1287 C CA . SER A 1 165 ? 16.222 8.317 -16.173 1.00 88.75 165 SER A CA 1
ATOM 1288 C C . SER A 1 165 ? 16.387 6.793 -16.160 1.00 88.75 165 SER A C 1
ATOM 1290 O O . SER A 1 165 ? 16.024 6.109 -15.208 1.00 88.75 165 SER A O 1
ATOM 1292 N N . TYR A 1 166 ? 17.015 6.225 -17.195 1.00 88.56 166 TYR A N 1
ATOM 1293 C CA . TYR A 1 166 ? 17.171 4.766 -17.356 1.00 88.56 166 TYR A CA 1
ATOM 1294 C C . TYR A 1 166 ? 17.853 4.050 -16.176 1.00 88.56 166 TYR A C 1
ATOM 1296 O O . TYR A 1 166 ? 17.552 2.891 -15.901 1.00 88.56 166 TYR A O 1
ATOM 1304 N N . ARG A 1 167 ? 18.778 4.723 -15.473 1.00 86.69 167 ARG A N 1
ATOM 1305 C CA . ARG A 1 167 ? 19.411 4.170 -14.260 1.00 86.69 167 ARG A CA 1
ATOM 1306 C C . ARG A 1 167 ? 18.399 4.018 -13.126 1.00 86.69 167 ARG A C 1
ATOM 1308 O O . ARG A 1 167 ? 18.400 2.990 -12.459 1.00 86.69 167 ARG A O 1
ATOM 1315 N N . MET A 1 168 ? 17.536 5.019 -12.952 1.00 87.81 168 MET A N 1
ATOM 1316 C CA . MET A 1 168 ? 16.478 5.008 -11.945 1.00 87.81 168 MET A CA 1
ATOM 1317 C C . MET A 1 168 ? 15.408 3.971 -12.292 1.00 87.81 168 MET A C 1
ATOM 1319 O O . MET A 1 168 ? 15.036 3.177 -11.437 1.00 87.81 168 MET A O 1
ATOM 1323 N N . ALA A 1 169 ? 15.002 3.901 -13.565 1.00 89.50 169 ALA A N 1
ATOM 1324 C CA . ALA A 1 169 ? 14.084 2.878 -14.065 1.00 89.50 169 ALA A CA 1
ATOM 1325 C C . ALA A 1 169 ? 14.578 1.454 -13.759 1.00 89.50 169 ALA A C 1
ATOM 1327 O O . ALA A 1 169 ? 13.823 0.633 -13.247 1.00 89.50 169 ALA A O 1
ATOM 1328 N N . HIS A 1 170 ? 15.858 1.171 -14.031 1.00 90.38 170 HIS A N 1
ATOM 1329 C CA . HIS A 1 170 ? 16.470 -0.116 -13.695 1.00 90.38 170 HIS A CA 1
ATOM 1330 C C . HIS A 1 170 ? 16.491 -0.367 -12.185 1.00 90.38 170 HIS A C 1
ATOM 1332 O O . HIS A 1 170 ? 16.110 -1.448 -11.754 1.00 90.38 170 HIS A O 1
ATOM 1338 N N . HIS A 1 171 ? 16.944 0.607 -11.387 1.00 89.06 171 HIS A N 1
ATOM 1339 C CA . HIS A 1 171 ? 17.020 0.471 -9.930 1.00 89.06 171 HIS A CA 1
ATOM 1340 C C . HIS A 1 171 ? 15.655 0.145 -9.318 1.00 89.06 171 HIS A C 1
ATOM 1342 O O . HIS A 1 171 ? 15.522 -0.856 -8.627 1.00 89.06 171 HIS A O 1
ATOM 1348 N N . LEU A 1 172 ? 14.630 0.932 -9.648 1.00 89.44 172 LEU A N 1
ATOM 1349 C CA . LEU A 1 172 ? 13.271 0.741 -9.144 1.00 89.44 172 LEU A CA 1
ATOM 1350 C C . LEU A 1 172 ? 12.685 -0.610 -9.555 1.00 89.44 172 LEU A C 1
ATOM 1352 O O . LEU A 1 172 ? 12.106 -1.307 -8.725 1.00 89.44 172 LEU A O 1
ATOM 1356 N N . LEU A 1 173 ? 12.842 -0.996 -10.827 1.00 90.75 173 LEU A N 1
ATOM 1357 C CA . LEU A 1 173 ? 12.336 -2.282 -11.305 1.00 90.75 173 LEU A CA 1
ATOM 1358 C C . LEU A 1 173 ? 13.048 -3.454 -10.620 1.00 90.75 173 LEU A C 1
ATOM 1360 O O . LEU A 1 173 ? 12.419 -4.469 -10.324 1.00 90.75 173 LEU A O 1
ATOM 1364 N N . PHE A 1 174 ? 14.347 -3.307 -10.350 1.00 90.06 174 PHE A N 1
ATOM 1365 C CA . PHE A 1 174 ? 15.139 -4.291 -9.624 1.00 90.06 174 PHE A CA 1
ATOM 1366 C C . PHE A 1 174 ? 14.716 -4.406 -8.153 1.00 90.06 174 PHE A C 1
ATOM 1368 O O . PHE A 1 174 ? 14.529 -5.520 -7.674 1.00 90.06 174 PHE A O 1
ATOM 1375 N N . GLU A 1 175 ? 14.502 -3.287 -7.455 1.00 90.50 175 GLU A N 1
ATOM 1376 C CA . GLU A 1 175 ? 14.003 -3.284 -6.071 1.00 90.50 175 GLU A CA 1
ATOM 1377 C C . GLU A 1 175 ? 12.638 -3.970 -5.967 1.00 90.50 175 GLU A C 1
ATOM 1379 O O . GLU A 1 175 ? 12.449 -4.856 -5.136 1.00 90.50 175 GLU A O 1
ATOM 1384 N N . MET A 1 176 ? 11.704 -3.633 -6.862 1.00 91.00 176 MET A N 1
ATOM 1385 C CA . MET A 1 176 ? 10.383 -4.269 -6.894 1.00 91.00 176 MET A CA 1
ATOM 1386 C C . MET A 1 176 ? 10.478 -5.761 -7.226 1.00 91.00 176 MET A C 1
ATOM 1388 O O . MET A 1 176 ? 9.771 -6.569 -6.631 1.00 91.00 176 MET A O 1
ATOM 1392 N N . HIS A 1 177 ? 11.372 -6.152 -8.141 1.00 90.88 177 HIS A N 1
ATOM 1393 C CA . HIS A 1 177 ? 11.644 -7.560 -8.431 1.00 90.88 177 HIS A CA 1
ATOM 1394 C C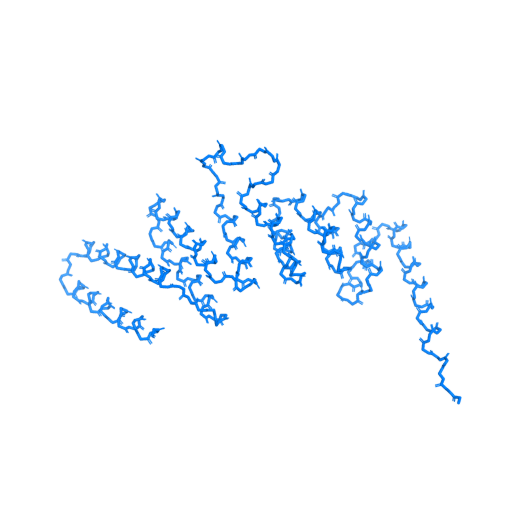 . HIS A 1 177 ? 12.134 -8.300 -7.179 1.00 90.88 177 HIS A C 1
ATOM 1396 O O . HIS A 1 177 ? 11.625 -9.372 -6.856 1.00 90.88 177 HIS A O 1
ATOM 1402 N N . GLN A 1 178 ? 13.111 -7.733 -6.465 1.00 89.94 178 GLN A N 1
ATOM 1403 C CA . GLN A 1 178 ? 13.628 -8.319 -5.229 1.00 89.94 178 GLN A CA 1
ATOM 1404 C C . GLN A 1 178 ? 12.548 -8.425 -4.154 1.00 89.94 178 GLN A C 1
ATOM 1406 O O . GLN A 1 178 ? 12.482 -9.448 -3.478 1.00 89.94 178 GLN A O 1
ATOM 1411 N N . GLU A 1 179 ? 11.676 -7.424 -4.020 1.00 89.75 179 GLU A N 1
ATOM 1412 C CA . GLU A 1 179 ? 10.569 -7.465 -3.062 1.00 89.75 179 GLU A CA 1
ATOM 1413 C C . GLU A 1 179 ? 9.618 -8.641 -3.338 1.00 89.75 179 GLU A C 1
ATOM 1415 O O . GLU A 1 179 ? 9.262 -9.373 -2.410 1.00 89.75 179 GLU A O 1
ATOM 1420 N N . LEU A 1 180 ? 9.263 -8.882 -4.607 1.00 88.50 180 LEU A N 1
ATOM 1421 C CA . LEU A 1 180 ? 8.448 -10.038 -4.995 1.00 88.50 180 LEU A CA 1
ATOM 1422 C C . LEU A 1 180 ? 9.157 -11.363 -4.674 1.00 88.50 180 LEU A C 1
ATOM 1424 O O . LEU A 1 180 ? 8.552 -12.261 -4.088 1.00 88.50 180 LEU A O 1
ATOM 1428 N N . VAL A 1 181 ? 10.451 -11.473 -4.987 1.00 88.56 181 VAL A N 1
ATOM 1429 C CA . VAL A 1 181 ? 11.245 -12.679 -4.694 1.00 88.56 181 VAL A CA 1
ATOM 1430 C C . VAL A 1 181 ? 11.340 -12.937 -3.187 1.00 88.56 181 VAL A C 1
ATOM 1432 O O . VAL A 1 181 ? 11.140 -14.068 -2.748 1.00 88.56 181 VAL A O 1
ATOM 1435 N N . HIS A 1 182 ? 11.590 -11.904 -2.378 1.00 88.69 182 HIS A N 1
ATOM 1436 C CA . HIS A 1 182 ? 11.650 -12.022 -0.918 1.00 88.69 182 HIS A CA 1
ATOM 1437 C C . HIS A 1 182 ? 10.319 -12.471 -0.313 1.00 88.69 182 HIS A C 1
ATOM 1439 O O . HIS A 1 182 ? 10.313 -13.261 0.630 1.00 88.69 182 HIS A O 1
ATOM 1445 N N . LYS A 1 183 ? 9.197 -12.025 -0.885 1.00 86.62 183 LYS A N 1
ATOM 1446 C CA . LYS A 1 183 ? 7.844 -12.447 -0.495 1.00 86.62 183 LYS A CA 1
ATOM 1447 C C . LYS A 1 183 ? 7.428 -13.801 -1.088 1.00 86.62 183 LYS A C 1
ATOM 1449 O O . LYS A 1 183 ? 6.274 -14.188 -0.940 1.00 86.62 183 LYS A O 1
ATOM 1454 N N . GLN A 1 184 ? 8.347 -14.526 -1.737 1.00 86.75 184 GLN A N 1
ATOM 1455 C CA . GLN A 1 184 ? 8.105 -15.817 -2.401 1.00 86.75 184 GLN A CA 1
ATOM 1456 C C . GLN A 1 184 ? 6.998 -15.760 -3.467 1.00 86.75 184 GLN A C 1
ATOM 1458 O O . GLN A 1 184 ? 6.347 -16.755 -3.784 1.00 86.75 184 GLN A O 1
ATOM 1463 N N . ILE A 1 185 ? 6.799 -14.581 -4.052 1.00 85.12 185 ILE A N 1
ATOM 1464 C CA . ILE A 1 185 ? 5.848 -14.347 -5.126 1.00 85.12 185 ILE A CA 1
ATOM 1465 C C . ILE A 1 185 ? 6.502 -14.727 -6.457 1.00 85.12 185 ILE A C 1
ATOM 1467 O O . ILE A 1 185 ? 7.596 -14.268 -6.792 1.00 85.12 185 ILE A O 1
ATOM 1471 N N . LYS A 1 186 ? 5.812 -15.547 -7.261 1.00 85.44 186 LYS A N 1
ATOM 1472 C CA . LYS A 1 186 ? 6.280 -15.903 -8.605 1.00 85.44 186 LYS A CA 1
ATOM 1473 C C . LYS A 1 186 ? 6.302 -14.661 -9.496 1.00 85.44 186 LYS A C 1
ATOM 1475 O O . LYS A 1 186 ? 5.253 -14.127 -9.853 1.00 85.44 186 LYS A O 1
ATOM 1480 N N . VAL A 1 187 ? 7.500 -14.254 -9.899 1.00 85.81 187 VAL A N 1
ATOM 1481 C CA . VAL A 1 187 ? 7.695 -13.115 -10.798 1.00 85.81 187 VAL A CA 1
ATOM 1482 C C . VAL A 1 187 ? 7.320 -13.507 -12.236 1.00 85.81 187 VAL A C 1
ATOM 1484 O O . VAL A 1 187 ? 7.826 -14.512 -12.745 1.00 85.81 187 VAL A O 1
ATOM 1487 N N . PRO A 1 188 ? 6.45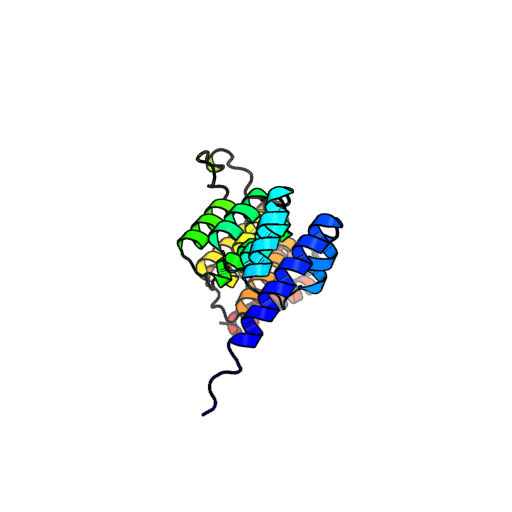2 -12.741 -12.922 1.00 88.31 188 PRO A N 1
ATOM 1488 C CA . PRO A 1 188 ? 6.132 -12.974 -14.327 1.00 88.31 188 PRO A CA 1
ATOM 1489 C C . PRO A 1 188 ? 7.327 -12.745 -15.263 1.00 88.31 188 PRO A C 1
ATOM 1491 O O . PRO A 1 188 ? 8.117 -11.816 -15.074 1.00 88.31 188 PRO A O 1
ATOM 1494 N N . TYR A 1 189 ? 7.397 -13.536 -16.338 1.00 87.75 189 TYR A N 1
ATOM 1495 C CA . TYR A 1 189 ? 8.449 -13.445 -17.362 1.00 87.75 189 TYR A CA 1
ATOM 1496 C C . TYR A 1 189 ? 8.564 -12.046 -17.983 1.00 87.75 189 TYR A C 1
ATOM 1498 O O . TYR A 1 189 ? 9.657 -11.571 -18.280 1.00 87.75 189 TYR A O 1
ATOM 1506 N N . GLU A 1 190 ? 7.440 -11.348 -18.144 1.00 88.19 190 GLU A N 1
ATOM 1507 C CA . GLU A 1 190 ? 7.422 -10.002 -18.716 1.00 88.19 190 GLU A CA 1
ATOM 1508 C C . GLU A 1 190 ? 8.254 -9.007 -17.890 1.00 88.19 190 GLU A C 1
ATOM 1510 O O . GLU A 1 190 ? 9.027 -8.228 -18.451 1.00 88.19 190 GLU A O 1
ATOM 1515 N N . MET A 1 191 ? 8.158 -9.057 -16.558 1.00 89.25 191 MET A N 1
ATOM 1516 C CA . MET A 1 191 ? 8.919 -8.177 -15.666 1.00 89.25 191 MET A CA 1
ATOM 1517 C C . MET A 1 191 ? 10.419 -8.474 -15.744 1.00 89.25 191 MET A C 1
ATOM 1519 O O . MET A 1 191 ? 11.235 -7.556 -15.836 1.00 89.25 191 MET A O 1
ATOM 1523 N N . GLN A 1 192 ? 10.773 -9.758 -15.781 1.00 87.44 192 GLN A N 1
ATOM 1524 C CA . GLN A 1 192 ? 12.154 -10.226 -15.918 1.00 87.44 192 GLN A CA 1
ATOM 1525 C C . GLN A 1 192 ? 12.765 -9.780 -17.251 1.00 87.44 192 GLN A C 1
ATOM 1527 O O . GLN A 1 192 ? 13.887 -9.273 -17.287 1.00 87.44 192 GLN A O 1
ATOM 1532 N N . ASN A 1 193 ? 12.007 -9.903 -18.342 1.00 88.94 193 ASN A N 1
ATOM 1533 C CA . ASN A 1 193 ? 12.434 -9.461 -19.663 1.00 88.94 193 ASN A CA 1
ATOM 1534 C C . ASN A 1 193 ? 12.659 -7.939 -19.699 1.00 88.94 193 ASN A C 1
ATOM 1536 O O . ASN A 1 193 ? 13.698 -7.481 -20.167 1.00 88.94 193 ASN A O 1
ATOM 1540 N N . ASN A 1 194 ? 11.743 -7.143 -19.135 1.00 89.88 194 ASN A N 1
ATOM 1541 C CA . ASN A 1 194 ? 11.907 -5.685 -19.054 1.00 89.88 194 ASN A CA 1
ATOM 1542 C C . ASN A 1 194 ? 13.146 -5.279 -18.237 1.00 89.88 194 ASN A C 1
ATOM 1544 O O . ASN A 1 194 ? 13.885 -4.376 -18.640 1.00 89.88 194 ASN A O 1
ATOM 1548 N N . LEU A 1 195 ? 13.414 -5.968 -17.126 1.00 88.81 195 LEU A N 1
ATOM 1549 C CA . LEU A 1 195 ? 14.616 -5.748 -16.324 1.00 88.81 195 LEU A CA 1
ATOM 1550 C C . LEU A 1 195 ? 15.889 -6.083 -17.113 1.00 88.81 195 LEU A C 1
ATOM 1552 O O . LEU A 1 195 ? 16.838 -5.298 -17.114 1.00 88.81 195 LEU A O 1
ATOM 1556 N N . MET A 1 196 ? 15.891 -7.200 -17.842 1.00 86.38 196 MET A N 1
ATOM 1557 C CA . MET A 1 196 ? 17.012 -7.612 -18.689 1.00 86.38 196 MET A CA 1
ATOM 1558 C C . MET A 1 196 ? 17.271 -6.623 -19.836 1.00 86.38 196 MET A C 1
ATOM 1560 O O . MET A 1 196 ? 18.429 -6.300 -20.117 1.00 86.38 196 MET A O 1
ATOM 1564 N N . LEU A 1 197 ? 16.220 -6.069 -20.447 1.00 89.19 197 LEU A N 1
ATOM 1565 C CA . LEU A 1 197 ? 16.336 -5.030 -21.474 1.00 89.19 197 LEU A CA 1
ATOM 1566 C C . LEU A 1 197 ? 16.960 -3.744 -20.915 1.00 89.19 197 LEU A C 1
ATOM 1568 O O . LEU A 1 197 ? 17.898 -3.202 -21.505 1.00 89.19 197 LEU A O 1
ATOM 1572 N N . LEU A 1 198 ? 16.490 -3.281 -19.753 1.00 87.19 198 LEU A N 1
ATOM 1573 C CA . LEU A 1 198 ? 17.054 -2.119 -19.057 1.00 87.19 198 LEU A CA 1
ATOM 1574 C C . LEU A 1 198 ? 18.526 -2.325 -18.694 1.00 87.19 198 LEU A C 1
ATOM 1576 O O . LEU A 1 198 ? 19.354 -1.434 -18.893 1.00 87.19 198 LEU A O 1
ATOM 1580 N N . HIS A 1 199 ? 18.853 -3.511 -18.193 1.00 83.75 199 HIS A N 1
ATOM 1581 C CA . HIS A 1 199 ? 20.206 -3.880 -17.810 1.00 83.75 199 HIS A CA 1
ATOM 1582 C C . HIS A 1 199 ? 21.155 -3.868 -19.017 1.00 83.75 199 HIS A C 1
ATOM 1584 O O . HIS A 1 199 ? 22.187 -3.190 -19.007 1.00 83.75 199 HIS A O 1
ATOM 1590 N N . SER A 1 200 ? 20.751 -4.543 -20.097 1.00 83.50 200 SER A N 1
ATOM 1591 C CA . SER A 1 200 ? 21.466 -4.580 -21.377 1.00 83.50 200 SER A CA 1
ATOM 1592 C C . SER A 1 200 ? 21.721 -3.173 -21.925 1.00 83.50 200 SER A C 1
ATOM 1594 O O . SER A 1 200 ? 22.852 -2.835 -22.281 1.00 83.50 200 SER A O 1
ATOM 1596 N N . TYR A 1 201 ? 20.694 -2.318 -21.926 1.00 86.56 201 TYR A N 1
ATOM 1597 C CA . TYR A 1 201 ? 20.799 -0.939 -22.398 1.00 86.56 201 TYR A CA 1
ATOM 1598 C C . TYR A 1 201 ? 21.801 -0.105 -21.586 1.00 86.56 201 TYR A C 1
ATOM 1600 O O . TYR A 1 201 ? 22.634 0.597 -22.166 1.00 86.56 201 TYR A O 1
ATOM 1608 N N . LEU A 1 202 ? 21.761 -0.183 -20.251 1.00 84.19 202 LEU A N 1
ATOM 1609 C CA . LEU A 1 202 ? 22.676 0.578 -19.396 1.00 84.19 202 LEU A CA 1
ATOM 1610 C C . LEU A 1 202 ? 24.135 0.205 -19.645 1.00 84.19 202 LEU A C 1
ATOM 1612 O O . LEU A 1 202 ? 24.992 1.091 -19.678 1.00 84.19 202 LEU A O 1
ATOM 1616 N N . ILE A 1 203 ? 24.421 -1.077 -19.862 1.00 78.06 203 ILE A N 1
ATOM 1617 C CA . ILE A 1 203 ? 25.795 -1.517 -20.090 1.00 78.06 203 ILE A CA 1
ATOM 1618 C C . ILE A 1 203 ? 26.273 -1.114 -21.484 1.00 78.06 203 ILE A C 1
ATOM 1620 O O . ILE A 1 203 ? 27.379 -0.591 -21.597 1.00 78.06 203 ILE A O 1
ATOM 1624 N N . VAL A 1 204 ? 25.442 -1.241 -22.525 1.00 80.81 204 VAL A N 1
ATOM 1625 C CA . VAL A 1 204 ? 25.768 -0.714 -23.865 1.00 80.81 204 VAL A CA 1
ATOM 1626 C C . VAL A 1 204 ? 26.049 0.788 -23.804 1.00 80.81 204 VAL A C 1
ATOM 1628 O O . VAL A 1 204 ? 27.036 1.261 -24.369 1.00 80.81 204 VAL A O 1
ATOM 1631 N N . LYS A 1 205 ? 25.239 1.543 -23.055 1.00 80.88 205 LYS A N 1
ATOM 1632 C CA . LYS A 1 205 ? 25.451 2.978 -22.854 1.00 80.88 205 LYS A CA 1
ATOM 1633 C C . LYS A 1 205 ? 26.812 3.260 -22.209 1.00 80.88 205 LYS A C 1
ATOM 1635 O O . LYS A 1 205 ? 27.546 4.110 -22.703 1.00 80.88 205 LYS A O 1
ATOM 1640 N N . VAL A 1 206 ? 27.186 2.524 -21.161 1.00 78.50 206 VAL A N 1
ATOM 1641 C CA . VAL A 1 206 ? 28.506 2.653 -20.512 1.00 78.50 206 VAL A CA 1
ATOM 1642 C C . VAL A 1 206 ? 29.647 2.254 -21.459 1.00 78.50 206 VAL A C 1
ATOM 1644 O O . VAL A 1 206 ? 30.650 2.959 -21.531 1.00 78.50 206 VAL A O 1
ATOM 1647 N N . ILE A 1 207 ? 29.490 1.175 -22.229 1.00 74.00 207 ILE A N 1
ATOM 1648 C CA . ILE A 1 207 ? 30.474 0.708 -23.221 1.00 74.00 207 ILE A CA 1
ATOM 1649 C C . ILE A 1 207 ? 30.736 1.775 -24.289 1.00 74.00 207 ILE A C 1
ATOM 1651 O O . ILE A 1 207 ? 31.894 2.019 -24.627 1.00 74.00 207 ILE A O 1
ATOM 1655 N N . ASN A 1 208 ? 29.687 2.429 -24.793 1.00 74.19 208 ASN A N 1
ATOM 1656 C CA . ASN A 1 208 ? 29.813 3.481 -25.804 1.00 74.19 208 ASN A CA 1
ATOM 1657 C C . ASN A 1 208 ? 30.534 4.727 -25.269 1.00 74.19 208 ASN A C 1
ATOM 1659 O O . ASN A 1 208 ? 31.266 5.372 -26.013 1.00 74.19 208 ASN A O 1
ATOM 1663 N N . LEU A 1 209 ? 30.376 5.038 -23.979 1.00 71.31 209 LEU A N 1
ATOM 1664 C CA . LEU A 1 209 ? 31.068 6.144 -23.305 1.00 71.31 209 LEU A CA 1
ATOM 1665 C C . LEU A 1 209 ? 32.558 5.859 -23.049 1.00 71.31 209 LEU A C 1
ATOM 1667 O O . LEU A 1 209 ? 33.377 6.777 -23.006 1.00 71.31 209 LEU A O 1
ATOM 1671 N N . ILE A 1 210 ? 32.930 4.590 -22.882 1.00 71.88 210 ILE A N 1
ATOM 1672 C CA . ILE A 1 210 ? 34.311 4.187 -22.617 1.00 71.88 210 ILE A CA 1
ATOM 1673 C C . ILE A 1 210 ? 35.049 3.998 -23.944 1.00 71.88 210 ILE A C 1
ATOM 1675 O O . ILE A 1 210 ? 34.697 3.135 -24.740 1.00 71.88 210 ILE A O 1
ATOM 1679 N N . HIS A 1 211 ? 36.117 4.761 -24.176 1.00 62.06 211 HIS A N 1
ATOM 1680 C CA . HIS A 1 211 ? 36.925 4.674 -25.403 1.00 62.06 211 HIS A CA 1
ATOM 1681 C C . HIS A 1 211 ? 37.961 3.530 -25.373 1.00 62.06 211 HIS A C 1
ATOM 1683 O O . HIS A 1 211 ? 38.502 3.147 -26.404 1.00 62.06 211 HIS A O 1
ATOM 1689 N N . SER A 1 212 ? 38.227 2.951 -24.197 1.00 68.94 212 SER A N 1
ATOM 1690 C CA . SER A 1 212 ? 39.251 1.917 -24.001 1.00 68.94 212 SER A CA 1
ATOM 1691 C C . SER A 1 212 ? 38.716 0.494 -24.222 1.00 68.94 212 SER A C 1
ATOM 1693 O O . SER A 1 212 ? 37.816 0.029 -23.517 1.00 68.94 212 SER A O 1
ATOM 1695 N N . HIS A 1 213 ? 39.319 -0.232 -25.170 1.00 62.94 213 HIS A N 1
ATOM 1696 C CA . HIS A 1 213 ? 38.937 -1.596 -25.565 1.00 62.94 213 HIS A CA 1
ATOM 1697 C C . HIS A 1 213 ? 39.006 -2.636 -24.429 1.00 62.94 213 HIS A C 1
ATOM 1699 O O . HIS A 1 213 ? 38.178 -3.549 -24.386 1.00 62.94 213 HIS A O 1
ATOM 1705 N N . ASN A 1 214 ? 39.931 -2.486 -23.474 1.00 65.12 214 ASN A N 1
ATOM 1706 C CA . ASN A 1 214 ? 40.092 -3.431 -22.359 1.00 65.12 214 ASN A CA 1
ATOM 1707 C C . ASN A 1 214 ? 38.943 -3.342 -21.346 1.00 65.12 214 ASN A C 1
ATOM 1709 O O . ASN A 1 214 ? 38.471 -4.353 -20.830 1.00 65.12 214 ASN A O 1
ATOM 1713 N N . HIS A 1 215 ? 38.439 -2.135 -21.099 1.00 66.75 215 HIS A N 1
ATOM 1714 C CA . HIS A 1 215 ? 37.287 -1.939 -20.223 1.00 66.75 215 HIS A CA 1
ATOM 1715 C C . HIS A 1 215 ? 35.981 -2.373 -20.901 1.00 66.75 215 HIS A C 1
ATOM 1717 O O . HIS A 1 215 ? 35.107 -2.937 -20.241 1.00 66.75 215 HIS A O 1
ATOM 1723 N N . ARG A 1 216 ? 35.868 -2.210 -22.229 1.00 64.12 216 ARG A N 1
ATOM 1724 C CA . ARG A 1 216 ? 34.732 -2.739 -23.004 1.00 64.12 216 ARG A CA 1
ATOM 1725 C C . ARG A 1 216 ? 34.638 -4.265 -22.913 1.00 64.12 216 ARG A C 1
ATOM 1727 O O . ARG A 1 216 ? 33.560 -4.787 -22.643 1.00 64.12 216 ARG A O 1
ATOM 1734 N N . SER A 1 217 ? 35.750 -4.984 -23.083 1.00 65.38 217 SER A N 1
ATOM 1735 C CA . SER A 1 217 ? 35.754 -6.455 -23.019 1.00 65.38 217 SER A CA 1
ATOM 1736 C C . SER A 1 217 ? 35.423 -6.991 -21.618 1.00 65.38 217 SER A C 1
ATOM 1738 O O . SER A 1 217 ? 34.726 -8.002 -21.497 1.00 65.38 217 SER A O 1
ATOM 1740 N N . PHE A 1 218 ? 35.833 -6.289 -20.555 1.00 69.12 218 PHE A N 1
ATOM 1741 C CA . PHE A 1 218 ? 35.446 -6.611 -19.178 1.00 69.12 218 PHE A CA 1
ATOM 1742 C C . PHE A 1 218 ? 33.937 -6.442 -18.942 1.00 69.12 218 PHE A C 1
ATOM 1744 O O . PHE A 1 218 ? 33.297 -7.341 -18.399 1.00 69.12 218 PHE A O 1
ATOM 1751 N N . LEU A 1 219 ? 33.347 -5.334 -19.404 1.00 67.75 219 LEU A N 1
ATOM 1752 C CA . LEU A 1 219 ? 31.910 -5.076 -19.258 1.00 67.75 219 LEU A CA 1
ATOM 1753 C C . LEU A 1 219 ? 31.051 -6.079 -20.037 1.00 67.75 219 LEU A C 1
ATOM 1755 O O . LEU A 1 219 ? 30.038 -6.537 -19.518 1.00 67.75 219 LEU A O 1
ATOM 1759 N N . ILE A 1 220 ? 31.483 -6.495 -21.231 1.00 68.38 220 ILE A N 1
ATOM 1760 C CA . ILE A 1 220 ? 30.811 -7.550 -22.010 1.00 68.38 220 ILE A CA 1
ATOM 1761 C C . ILE A 1 220 ? 30.867 -8.903 -21.279 1.00 68.38 220 ILE A C 1
ATOM 1763 O O . ILE A 1 220 ? 29.887 -9.647 -21.256 1.00 68.38 220 ILE A O 1
ATOM 1767 N N . ARG A 1 221 ? 31.986 -9.228 -20.620 1.00 66.50 221 ARG A N 1
ATOM 1768 C CA . ARG A 1 221 ? 32.080 -10.437 -19.781 1.00 66.50 221 ARG A CA 1
ATOM 1769 C C . ARG A 1 221 ? 31.225 -10.334 -18.515 1.00 66.50 221 ARG A C 1
ATOM 1771 O O . ARG A 1 221 ? 30.665 -11.343 -18.093 1.00 66.50 221 ARG A O 1
ATOM 1778 N N . SER A 1 222 ? 31.097 -9.139 -17.934 1.00 65.56 222 SER A N 1
ATOM 1779 C CA . SER A 1 222 ? 30.186 -8.880 -16.812 1.00 65.56 222 SER A CA 1
ATOM 1780 C C . SER A 1 222 ? 28.722 -9.039 -17.227 1.00 65.56 222 SER A C 1
ATOM 1782 O O . SER A 1 222 ? 27.982 -9.710 -16.517 1.00 65.56 222 SER A O 1
ATOM 1784 N N . LEU A 1 223 ? 28.336 -8.534 -18.409 1.00 60.72 223 LEU A N 1
ATOM 1785 C CA . LEU A 1 223 ? 27.031 -8.776 -19.042 1.00 60.72 223 LEU A CA 1
ATOM 1786 C C . LEU A 1 223 ? 26.747 -10.267 -19.168 1.00 60.72 223 LEU A C 1
ATOM 1788 O O . LEU A 1 223 ? 25.718 -10.745 -18.709 1.00 60.72 223 LEU A O 1
ATOM 1792 N N . HIS A 1 224 ? 27.682 -11.014 -19.755 1.00 63.81 224 HIS A N 1
ATOM 1793 C CA . HIS A 1 224 ? 27.515 -12.448 -19.938 1.00 63.81 224 HIS A CA 1
ATOM 1794 C C . HIS A 1 224 ? 27.351 -13.171 -18.593 1.00 63.81 224 HIS A C 1
ATOM 1796 O O . HIS A 1 224 ? 26.460 -14.001 -18.454 1.00 63.81 224 HIS A O 1
ATOM 1802 N N . LYS A 1 225 ? 28.142 -12.816 -17.570 1.00 65.44 225 LYS A N 1
ATOM 1803 C CA . LYS A 1 225 ? 27.998 -13.384 -16.220 1.00 65.44 225 LYS A CA 1
ATOM 1804 C C . LYS A 1 225 ? 26.689 -12.990 -15.534 1.00 65.44 225 LYS A C 1
ATOM 1806 O O . LYS A 1 225 ? 26.076 -13.857 -14.927 1.00 65.44 225 LYS A O 1
ATOM 1811 N N . GLN A 1 226 ? 26.246 -11.736 -15.616 1.00 60.03 226 GLN A N 1
ATOM 1812 C CA . GLN A 1 226 ? 24.984 -11.292 -15.009 1.00 60.03 226 GLN A CA 1
ATOM 1813 C C . GLN A 1 226 ? 23.772 -11.912 -15.704 1.00 60.03 226 GLN A C 1
ATOM 1815 O O . GLN A 1 226 ? 22.875 -12.389 -15.017 1.00 60.03 226 GLN A O 1
ATOM 1820 N N . ILE A 1 227 ? 23.786 -12.015 -17.037 1.00 60.09 227 ILE A N 1
ATOM 1821 C CA . ILE A 1 227 ? 22.771 -12.752 -17.800 1.00 60.09 227 ILE A CA 1
ATOM 1822 C C . ILE A 1 227 ? 22.765 -14.227 -17.379 1.00 60.09 227 ILE A C 1
ATOM 1824 O O . ILE A 1 227 ? 21.702 -14.776 -17.132 1.00 60.09 227 ILE A O 1
ATOM 1828 N N . GLN A 1 228 ? 23.929 -14.862 -17.212 1.00 57.41 228 GLN A N 1
ATOM 1829 C CA . GLN A 1 228 ? 24.027 -16.251 -16.738 1.00 57.41 228 GLN A CA 1
ATOM 1830 C C . GLN A 1 228 ? 23.563 -16.436 -15.282 1.00 57.41 228 GLN A C 1
ATOM 1832 O O . GLN A 1 228 ? 22.987 -17.468 -14.958 1.00 57.41 228 GLN A O 1
ATOM 1837 N N . ILE A 1 229 ? 23.797 -15.464 -14.396 1.00 62.19 229 ILE A N 1
ATOM 1838 C CA . ILE A 1 229 ? 23.306 -15.498 -13.008 1.00 62.19 229 ILE A CA 1
ATOM 1839 C C . ILE A 1 229 ? 21.785 -15.340 -12.979 1.00 62.19 229 ILE A C 1
ATOM 1841 O O . ILE A 1 229 ? 21.117 -16.091 -12.278 1.00 62.19 229 ILE A O 1
ATOM 1845 N N . LEU A 1 230 ? 21.238 -14.418 -13.772 1.00 51.84 230 LEU A N 1
ATOM 1846 C CA . LEU A 1 230 ? 19.794 -14.216 -13.891 1.00 51.84 230 LEU A CA 1
ATOM 1847 C C . LEU A 1 230 ? 19.106 -15.425 -14.539 1.00 51.84 230 LEU A C 1
ATOM 1849 O O . LEU A 1 230 ? 18.067 -15.849 -14.055 1.00 51.84 230 LEU A O 1
ATOM 1853 N N . LEU A 1 231 ? 19.723 -16.050 -15.549 1.00 50.72 231 LEU A N 1
ATOM 1854 C CA . LEU A 1 231 ? 19.237 -17.301 -16.146 1.00 50.72 231 LEU A CA 1
ATOM 1855 C C . LEU A 1 231 ? 19.253 -18.491 -15.174 1.00 50.72 231 LEU A C 1
ATOM 1857 O O . LEU A 1 231 ? 18.501 -19.432 -15.381 1.00 50.72 231 LEU A O 1
ATOM 1861 N N . LYS A 1 232 ? 20.093 -18.455 -14.131 1.00 53.06 232 LYS A N 1
ATOM 1862 C CA . LYS A 1 232 ? 20.140 -19.462 -13.053 1.00 53.06 232 LYS A CA 1
ATOM 1863 C C . LYS A 1 232 ? 19.177 -19.178 -11.896 1.00 53.06 232 LYS A C 1
ATOM 1865 O O . LYS A 1 232 ? 19.071 -20.003 -10.995 1.00 53.06 232 LYS A O 1
ATOM 1870 N N . GLN A 1 233 ? 18.543 -18.005 -11.877 1.00 49.94 233 GLN A N 1
ATOM 1871 C CA . GLN A 1 233 ? 17.446 -17.680 -10.957 1.00 49.94 233 GLN A CA 1
ATOM 1872 C C . GLN A 1 233 ? 16.068 -18.053 -11.547 1.00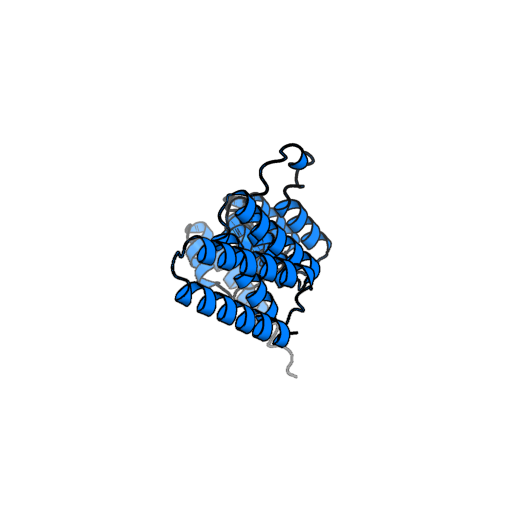 49.94 233 GLN A C 1
ATOM 1874 O O . GLN A 1 233 ? 15.048 -17.793 -10.907 1.00 49.94 233 GLN A O 1
ATOM 1879 N N . PHE A 1 234 ? 16.056 -18.676 -12.734 1.00 44.59 234 PHE A N 1
ATOM 1880 C CA . PHE A 1 234 ? 14.928 -19.375 -13.362 1.00 44.59 234 PHE A CA 1
ATOM 1881 C C . PHE A 1 234 ? 15.135 -20.888 -13.287 1.00 44.59 234 PHE A C 1
ATOM 1883 O O . PHE A 1 234 ? 14.108 -21.601 -13.328 1.00 44.59 234 PHE A O 1
#

Secondary structure (DSSP, 8-state):
----SHHHHHHHHHHHHHHHHHHHHHTT-HHHHHHHHTTT--HHHHHHHHHHHHHTT-HHHHHHHHHHTT-HHHHHHHHHHTTT-HHHHHHHHHHHHHH--HHHHHHHHHHHHT-TTSS-GGGSSS---HHHHHHHHHHHHHTT-HHHHHHHHHHHHHHHHHTT-HHHHHHHHHHHHHHHHHTT----HHHHHHHHHHHHHHHHHHHHH---HHHHHHHHHHHHHHHHHHHTT-

Radius of gyration: 25.24 Å; chains: 1; bounding box: 61×43×67 Å